Protein AF-A0AAV8X5P8-F1 (afdb_monomer_lite)

Sequence (262 aa):
MLLEEGFEVVSVDASDKMLKYALKSRWNRRKESAFDNWIIEEANWLTLYDDIEDLVGNGFDAVICLGNSFAHLLDNYGDQREQKKALRNFEKCVKPGGLLLIDHRNYDDIIDSGNTASKCIYYNTPLIAFYMHFQSQHTTDIKTSVLFIGREPALVTLDYLIDTSSRDEKTDIINVEDTISEFRLSYYPHRLKIFNRMLRDAFGENSEYKIYVDVQWLSFDPNNDQIWDILWMTYADIHRITLRDIEVLTMTKTGYPMDNPG

InterPro domains:
  IPR014369 Glycine/Sarcosine N-methyltransferase [PIRSF000385] (1-216)
  IPR014369 Glycine/Sarcosine N-methyltransferase [PS51600] (1-236)
  IPR014369 Glycine/Sarcosine N-methyltransferase [PTHR16458] (1-219)
  IPR025714 Methyltransferase domain [PF13847] (6-124)
  IPR029063 S-adenosyl-L-methionine-dependent methyltransferase superfamily [G3DSA:3.40.50.150] (1-149)
  IPR029063 S-adenosyl-L-methionine-dependent methyltransferase superfamily [SSF53335] (2-212)

pLDDT: mean 75.54, std 21.82, range [26.66, 97.69]

Organism: NCBI:txid1586634

Secondary structure (DSSP, 8-state):
-GGGGT-EEEEEES-HHHHHHHHHHHHHHTTSHHHHS-EEEE--TTTHHHHTHHHHTT-EEEEEE-SSGGGGS--SSSS-HHHHHHHHHHHHHEEEEEEEEEEEE-HHHHHHHS---S--GGG-STTHHHHTTTTTTS-EEEEEEEEEETTEEEEEEEEEEEE-GGG-SS-S---GGGGEEEEEEEE----HHHHHHHHHHHH-TTSEEEEEETTB-----TT-TT--EEEEEEESS-----SS--EEEEEE-PPPPPPP--

Foldseek 3Di:
DVLVVPAQEEEEEQDPPVLVVLVVVLVVCCVDVSSVRYHYDYDDLLCRCVRCVVPLVQAFQEEEEDDQQLQLDADPPVPCPSSLSSLLSSLSRAHAQHKYKHKHWQLVLCVVVVDADPDDLVCPDVVSCVVCVLQVVWDWDWHWDFDDDPNHTRKIKIKTWTFQVSPPPDDDDDDNVVRIDIFMFMGGRDHPVNVVVSNCVNQHPQKDKDKDFSPDDDDDDVPDSPGTMIMIMITRHDDDDDPDRGYYYYYGYDGGGDPDDD

Structure (mmCIF, N/CA/C/O backbone):
data_AF-A0AAV8X5P8-F1
#
_entry.id   AF-A0AAV8X5P8-F1
#
loop_
_atom_site.group_PDB
_atom_site.id
_atom_site.type_symbol
_atom_site.label_atom_id
_atom_site.label_alt_id
_atom_site.label_comp_id
_atom_site.label_asym_id
_atom_site.label_entity_id
_atom_site.label_seq_id
_atom_site.pdbx_PDB_ins_code
_atom_site.Cartn_x
_atom_site.Cartn_y
_atom_site.Cartn_z
_atom_site.occupancy
_atom_site.B_iso_or_equiv
_atom_site.auth_seq_id
_atom_site.auth_comp_id
_atom_site.auth_asym_id
_atom_site.auth_atom_id
_atom_site.pdbx_PDB_model_num
ATOM 1 N N . MET A 1 1 ? -1.572 14.680 10.320 1.00 70.44 1 MET A N 1
ATOM 2 C CA . MET A 1 1 ? -1.441 13.201 10.418 1.00 70.44 1 MET A CA 1
ATOM 3 C C . MET A 1 1 ? -2.788 12.645 10.879 1.00 70.44 1 MET A C 1
ATOM 5 O O . MET A 1 1 ? -3.424 13.351 11.638 1.00 70.44 1 MET A O 1
ATOM 9 N N . LEU A 1 2 ? -3.262 11.464 10.444 1.00 84.44 2 LEU A N 1
ATOM 10 C CA . LEU A 1 2 ? -4.645 10.993 10.727 1.00 84.44 2 LEU A CA 1
ATOM 11 C C . LEU A 1 2 ? -5.050 11.087 12.212 1.00 84.44 2 LEU A C 1
ATOM 13 O O . LEU A 1 2 ? -6.128 11.570 12.530 1.00 84.44 2 LEU A O 1
ATOM 17 N N . LEU A 1 3 ? -4.139 10.738 13.121 1.00 88.19 3 LEU A N 1
ATOM 18 C CA . LEU A 1 3 ? -4.333 10.875 14.570 1.00 88.19 3 LEU A CA 1
ATOM 19 C C . LEU A 1 3 ? -4.669 12.309 15.016 1.00 88.19 3 LEU A C 1
ATOM 21 O O . LEU A 1 3 ? -5.457 12.516 15.929 1.00 88.19 3 LEU A O 1
ATOM 25 N N . GLU A 1 4 ? -4.067 13.312 14.378 1.00 86.50 4 GLU A N 1
ATOM 26 C CA . GLU A 1 4 ? -4.279 14.731 14.696 1.00 86.50 4 GLU A CA 1
ATOM 27 C C . GLU A 1 4 ? -5.630 15.240 14.188 1.00 86.50 4 GLU A C 1
ATOM 29 O O . GLU A 1 4 ? -6.170 16.192 14.743 1.00 86.50 4 GLU A O 1
ATOM 34 N N . GLU A 1 5 ? -6.186 14.580 13.172 1.00 88.19 5 GLU A N 1
ATOM 35 C CA . GLU A 1 5 ? -7.526 14.850 12.642 1.00 88.19 5 GLU A CA 1
ATOM 36 C C . GLU A 1 5 ? -8.620 14.092 13.419 1.00 88.19 5 GLU A C 1
ATOM 38 O O . GLU A 1 5 ? -9.797 14.177 13.076 1.00 88.19 5 GLU A O 1
ATOM 43 N N . GLY A 1 6 ? -8.248 13.364 14.480 1.00 88.44 6 GLY A N 1
ATOM 44 C CA . GLY A 1 6 ? -9.181 12.694 15.387 1.00 88.44 6 GLY A CA 1
ATOM 45 C C . GLY A 1 6 ? -9.615 11.291 14.963 1.00 88.44 6 GLY A C 1
ATOM 46 O O . GLY A 1 6 ? -10.575 10.779 15.529 1.00 88.44 6 GLY A O 1
ATOM 47 N N . PHE A 1 7 ? -8.936 10.667 13.996 1.00 89.62 7 PHE A N 1
ATOM 48 C CA . PHE A 1 7 ? -9.189 9.268 13.639 1.00 89.62 7 PHE A CA 1
ATOM 49 C C . PHE A 1 7 ? -8.594 8.309 14.674 1.00 89.62 7 PHE A C 1
ATOM 51 O O . PHE A 1 7 ? -7.497 8.544 15.192 1.00 89.62 7 PHE A O 1
ATOM 58 N N . GLU A 1 8 ? -9.282 7.192 14.905 1.00 94.19 8 GLU A N 1
ATOM 59 C CA . GLU A 1 8 ? -8.727 6.048 15.626 1.00 94.19 8 GLU A CA 1
ATOM 60 C C . GLU A 1 8 ? -7.916 5.212 14.639 1.00 94.19 8 GLU A C 1
ATOM 62 O O . GLU A 1 8 ? -8.405 4.845 13.571 1.00 94.19 8 GLU A O 1
ATOM 67 N N . VAL A 1 9 ? -6.638 4.984 14.941 1.00 94.69 9 VAL A N 1
ATOM 68 C CA . VAL A 1 9 ? -5.702 4.415 13.968 1.00 94.69 9 VAL A CA 1
ATOM 69 C C . VAL A 1 9 ? -5.011 3.191 14.542 1.00 94.69 9 VAL A C 1
ATOM 71 O O . VAL A 1 9 ? -4.473 3.229 15.652 1.00 94.69 9 VAL A O 1
ATOM 74 N N . VAL A 1 10 ? -4.961 2.141 13.727 1.00 96.62 10 VAL A N 1
ATOM 75 C CA . VAL A 1 10 ? -4.061 1.000 13.881 1.00 96.62 10 VAL A CA 1
ATOM 76 C C . VAL A 1 10 ? -3.033 1.079 12.756 1.00 96.62 10 VAL A C 1
ATOM 78 O O . VAL A 1 10 ? -3.386 1.190 11.581 1.00 96.62 10 VAL A O 1
ATOM 81 N N . SER A 1 11 ? -1.747 1.057 13.092 1.00 95.06 11 SER A N 1
ATOM 82 C CA . SER A 1 11 ? -0.665 1.075 12.105 1.00 95.06 11 SER A CA 1
ATOM 83 C C . SER A 1 11 ? 0.129 -0.217 12.150 1.00 95.06 11 SER A C 1
ATOM 85 O O . SER A 1 11 ? 0.594 -0.612 13.215 1.00 95.06 11 SER A O 1
ATOM 87 N N . VAL A 1 12 ? 0.329 -0.830 10.985 1.00 95.06 12 VAL A N 1
ATOM 88 C CA . VAL A 1 12 ? 1.119 -2.056 10.858 1.00 95.06 12 VAL A CA 1
ATOM 89 C C . VAL A 1 12 ? 2.178 -1.953 9.771 1.00 95.06 12 VAL A C 1
ATOM 91 O O . VAL A 1 12 ? 1.982 -1.306 8.738 1.00 95.06 12 VAL A O 1
ATOM 94 N N . ASP A 1 13 ? 3.303 -2.616 10.004 1.00 91.44 13 ASP A N 1
ATOM 95 C CA . ASP A 1 13 ? 4.383 -2.802 9.036 1.00 91.44 13 ASP A CA 1
ATOM 96 C C . ASP A 1 13 ? 5.087 -4.132 9.351 1.00 91.44 13 ASP A C 1
ATOM 98 O O . ASP A 1 13 ? 5.094 -4.574 10.497 1.00 91.44 13 ASP A O 1
ATOM 102 N N . ALA A 1 14 ? 5.699 -4.764 8.353 1.00 89.38 14 ALA A N 1
ATOM 103 C CA . ALA A 1 14 ? 6.549 -5.943 8.564 1.00 89.38 14 ALA A CA 1
ATOM 104 C C . ALA A 1 14 ? 7.995 -5.552 8.947 1.00 89.38 14 ALA A C 1
ATOM 106 O O . ALA A 1 14 ? 8.851 -6.405 9.160 1.00 89.38 14 ALA A O 1
ATOM 107 N N . SER A 1 15 ? 8.307 -4.253 8.924 1.00 84.06 15 SER A N 1
ATOM 108 C CA . SER A 1 15 ? 9.629 -3.678 9.148 1.00 84.06 15 SER A CA 1
ATOM 109 C C . SER A 1 15 ? 9.769 -3.144 10.572 1.00 84.06 15 SER A C 1
ATOM 111 O O . SER A 1 15 ? 9.444 -1.982 10.839 1.00 84.06 15 SER A O 1
ATOM 113 N N . ASP A 1 16 ? 10.400 -3.913 11.460 1.00 83.19 16 ASP A N 1
ATOM 114 C CA . ASP A 1 16 ? 10.765 -3.458 12.816 1.00 83.19 16 ASP A CA 1
ATOM 115 C C . ASP A 1 16 ? 11.523 -2.128 12.811 1.00 83.19 16 ASP A C 1
ATOM 117 O O . ASP A 1 16 ? 11.348 -1.259 13.673 1.00 83.19 16 ASP A O 1
ATOM 121 N N . LYS A 1 17 ? 12.377 -1.941 11.797 1.00 77.94 17 LYS A N 1
ATOM 122 C CA . LYS A 1 17 ? 13.158 -0.715 11.624 1.00 77.94 17 LYS A CA 1
ATOM 123 C C . LYS A 1 17 ? 12.257 0.502 11.415 1.00 77.94 17 LYS A C 1
ATOM 125 O O . LYS A 1 17 ? 12.578 1.563 11.949 1.00 77.94 17 LYS A O 1
ATOM 130 N N . MET A 1 18 ? 11.160 0.364 10.669 1.00 78.69 18 MET A N 1
ATOM 131 C CA . MET A 1 18 ? 10.190 1.444 10.457 1.00 78.69 18 MET A CA 1
ATOM 132 C C . MET A 1 18 ? 9.275 1.622 11.664 1.00 78.69 18 MET A C 1
ATOM 134 O O . MET A 1 18 ? 9.103 2.755 12.130 1.00 78.69 18 MET A O 1
ATOM 138 N N . LEU A 1 19 ? 8.782 0.520 12.237 1.00 85.50 19 LEU A N 1
ATOM 139 C CA . LEU A 1 19 ? 7.955 0.543 13.446 1.00 85.50 19 LEU A CA 1
ATOM 140 C C . LEU A 1 19 ? 8.659 1.264 14.596 1.00 85.50 19 LEU A C 1
ATOM 142 O O . LEU A 1 19 ? 8.038 2.055 15.304 1.00 85.50 19 LEU A O 1
ATOM 146 N N . LYS A 1 20 ? 9.982 1.115 14.725 1.00 85.00 20 LYS A N 1
ATOM 147 C CA . LYS A 1 20 ? 10.790 1.858 15.704 1.00 85.00 20 LYS A CA 1
ATOM 148 C C . LYS A 1 20 ? 10.583 3.377 15.637 1.00 85.00 20 LYS A C 1
ATOM 150 O O . LYS A 1 20 ? 10.546 4.031 16.683 1.00 85.00 20 LYS A O 1
ATOM 155 N N . TYR A 1 21 ? 10.469 3.967 14.445 1.00 84.62 21 TYR A N 1
ATOM 156 C CA . TYR A 1 21 ? 10.249 5.413 14.303 1.00 84.62 21 TYR A CA 1
ATOM 157 C C . TYR A 1 21 ? 8.812 5.809 14.660 1.00 84.62 21 TYR A C 1
ATOM 159 O O . TYR A 1 21 ? 8.612 6.835 15.321 1.00 84.62 21 TYR A O 1
ATOM 167 N N . ALA A 1 22 ? 7.829 4.986 14.287 1.00 85.50 22 ALA A N 1
ATOM 168 C CA . ALA A 1 22 ? 6.430 5.177 14.665 1.00 85.50 22 ALA A CA 1
ATOM 169 C C . ALA A 1 22 ? 6.258 5.104 16.194 1.00 85.50 22 ALA A C 1
ATOM 171 O O . ALA A 1 22 ? 5.766 6.052 16.808 1.00 85.50 22 ALA A O 1
ATOM 172 N N . LEU A 1 23 ? 6.803 4.062 16.827 1.00 90.69 23 LEU A N 1
ATOM 173 C CA . LEU A 1 23 ? 6.815 3.870 18.281 1.00 90.69 23 LEU A CA 1
ATOM 174 C C . LEU A 1 23 ? 7.518 5.020 19.012 1.00 90.69 23 LEU A C 1
ATOM 176 O O . LEU A 1 23 ? 7.017 5.515 20.022 1.00 90.69 23 LEU A O 1
ATOM 180 N N . LYS A 1 24 ? 8.650 5.511 18.488 1.00 90.75 24 LYS A N 1
ATOM 181 C CA . LYS A 1 24 ? 9.329 6.695 19.042 1.00 90.75 24 LYS A CA 1
ATOM 182 C C . LYS A 1 24 ? 8.442 7.942 18.966 1.00 90.75 24 LYS A C 1
ATOM 184 O O . LYS A 1 24 ? 8.407 8.726 19.914 1.00 90.75 24 LYS A O 1
ATOM 189 N N . SER A 1 25 ? 7.728 8.125 17.858 1.00 89.62 25 SER A N 1
ATOM 190 C CA . SER A 1 25 ? 6.814 9.257 17.657 1.00 89.62 25 SER A CA 1
ATOM 191 C C . SER A 1 25 ? 5.623 9.185 18.614 1.00 89.62 25 SER A C 1
ATOM 193 O O . SER A 1 25 ? 5.336 10.173 19.295 1.00 89.62 25 SER A O 1
ATOM 195 N N . ARG A 1 26 ? 5.018 7.997 18.753 1.00 93.50 26 ARG A N 1
ATOM 196 C CA . ARG A 1 26 ? 3.981 7.697 19.747 1.00 93.50 26 ARG A CA 1
ATOM 197 C C . ARG A 1 26 ? 4.454 8.030 21.159 1.00 93.50 26 ARG A C 1
ATOM 199 O O . ARG A 1 26 ? 3.820 8.814 21.858 1.00 93.50 26 ARG A O 1
ATOM 206 N N . TRP A 1 27 ? 5.622 7.522 21.554 1.00 95.00 27 TRP A N 1
ATOM 207 C CA . TRP A 1 27 ? 6.183 7.747 22.887 1.00 95.00 27 TRP A CA 1
ATOM 208 C C . TRP A 1 27 ? 6.411 9.229 23.200 1.00 95.00 27 TRP A C 1
ATOM 210 O O . TRP A 1 27 ? 6.104 9.693 24.302 1.00 95.00 27 TRP A O 1
ATOM 220 N N . ASN A 1 28 ? 6.933 9.993 22.241 1.00 95.00 28 ASN A N 1
ATOM 221 C CA . ASN A 1 28 ? 7.192 11.421 22.427 1.00 95.00 28 ASN A CA 1
ATOM 222 C C . ASN A 1 28 ? 5.902 12.221 22.655 1.00 95.00 28 ASN A C 1
ATOM 224 O O . ASN A 1 28 ? 5.917 13.180 23.428 1.00 95.00 28 ASN A O 1
ATOM 228 N N . ARG A 1 29 ? 4.797 11.801 22.030 1.00 96.31 29 ARG A N 1
ATOM 229 C CA . ARG A 1 29 ? 3.496 12.483 22.067 1.00 96.31 29 ARG A CA 1
ATOM 230 C C . ARG A 1 29 ? 2.449 11.791 22.940 1.00 96.31 29 ARG A C 1
ATOM 232 O O . ARG A 1 29 ? 1.316 12.238 22.987 1.00 96.31 29 ARG A O 1
ATOM 239 N N . ARG A 1 30 ? 2.833 10.784 23.731 1.00 95.88 30 ARG A N 1
ATOM 240 C CA . ARG A 1 30 ? 1.949 9.979 24.606 1.00 95.88 30 ARG A CA 1
ATOM 241 C C . ARG A 1 30 ? 1.084 10.751 25.615 1.00 95.88 30 ARG A C 1
ATOM 243 O O . ARG A 1 30 ? 0.233 10.171 26.264 1.00 95.88 30 ARG A O 1
ATOM 250 N N . LYS A 1 31 ? 1.332 12.049 25.823 1.00 96.75 31 LYS A N 1
ATOM 251 C CA . LYS A 1 31 ? 0.464 12.902 26.658 1.00 96.75 31 LYS A CA 1
ATOM 252 C C . LYS A 1 31 ? -0.790 13.373 25.912 1.00 96.75 31 LYS A C 1
ATOM 254 O O . LYS A 1 31 ? -1.703 13.901 26.537 1.00 96.75 31 LYS A O 1
ATOM 259 N N . GLU A 1 32 ? -0.809 13.228 24.593 1.00 96.56 32 GLU A N 1
ATOM 260 C CA . GLU A 1 32 ? -1.949 13.503 23.730 1.00 96.56 32 GLU A CA 1
ATOM 261 C C . GLU A 1 32 ? -2.768 12.216 23.591 1.00 96.56 32 GLU A C 1
ATOM 263 O O . GLU A 1 32 ? -2.237 11.197 23.152 1.00 96.56 32 GLU A O 1
ATOM 268 N N . SER A 1 33 ? -4.058 12.259 23.939 1.00 94.75 33 SER A N 1
ATOM 269 C CA . SER A 1 33 ? -4.916 11.062 23.971 1.00 94.75 33 SER A CA 1
ATOM 270 C C . SER A 1 33 ? -4.935 10.298 22.644 1.00 94.75 33 SER A C 1
ATOM 272 O O . SER A 1 33 ? -4.933 9.074 22.657 1.00 94.75 33 SER A O 1
ATOM 274 N N . ALA A 1 34 ? -4.908 11.002 21.506 1.00 93.81 34 ALA A N 1
ATOM 275 C CA . ALA A 1 34 ? -4.878 10.371 20.187 1.00 93.81 34 ALA A CA 1
ATOM 276 C C . ALA A 1 34 ? -3.628 9.495 19.987 1.00 93.81 34 ALA A C 1
ATOM 278 O O . ALA A 1 34 ? -3.710 8.411 19.426 1.00 93.81 34 ALA A O 1
ATOM 279 N N . PHE A 1 35 ? -2.467 9.930 20.486 1.00 95.19 35 PHE A N 1
ATOM 280 C CA . PHE A 1 35 ? -1.217 9.171 20.385 1.00 95.19 35 PHE A CA 1
ATOM 281 C C . PHE A 1 35 ? -1.114 8.081 21.446 1.00 95.19 35 PHE A C 1
ATOM 283 O O . PHE A 1 35 ? -0.504 7.045 21.198 1.00 95.19 35 PHE A O 1
ATOM 290 N N . ASP A 1 36 ? -1.686 8.295 22.627 1.00 95.50 36 ASP A N 1
ATOM 291 C CA . ASP A 1 36 ? -1.718 7.260 23.661 1.00 95.50 36 ASP A CA 1
ATOM 292 C C . ASP A 1 36 ? -2.546 6.049 23.197 1.00 95.50 36 ASP A C 1
ATOM 294 O O . ASP A 1 36 ? -2.086 4.909 23.301 1.00 95.50 36 ASP A O 1
ATOM 298 N N . ASN A 1 37 ? -3.687 6.319 22.552 1.00 94.94 37 ASN A N 1
ATOM 299 C CA . ASN A 1 37 ? -4.600 5.317 21.994 1.00 94.94 37 ASN A CA 1
ATOM 300 C C . ASN A 1 37 ? -4.151 4.735 20.639 1.00 94.94 37 ASN A C 1
ATOM 302 O O . ASN A 1 37 ? -4.744 3.769 20.173 1.00 94.94 37 ASN A O 1
ATOM 306 N N . TRP A 1 38 ? -3.123 5.296 19.994 1.00 96.62 38 TRP A N 1
ATOM 307 C CA . TRP A 1 38 ? -2.632 4.808 18.702 1.00 96.62 38 TRP A CA 1
ATOM 308 C C . TRP A 1 38 ? -2.028 3.405 18.828 1.00 96.62 38 TRP A C 1
ATOM 310 O O . TRP A 1 38 ? -1.019 3.225 19.510 1.00 96.62 38 TRP A O 1
ATOM 320 N N . ILE A 1 39 ? -2.590 2.415 18.136 1.00 96.31 39 ILE A N 1
ATOM 321 C CA . ILE A 1 39 ? -2.078 1.039 18.142 1.00 96.31 39 ILE A CA 1
ATOM 322 C C . ILE A 1 39 ? -1.041 0.873 17.027 1.00 96.31 39 ILE A C 1
ATOM 324 O O . ILE A 1 39 ? -1.254 1.305 15.894 1.00 96.31 39 ILE A O 1
ATOM 328 N N . ILE A 1 40 ? 0.098 0.263 17.357 1.00 95.44 40 ILE A N 1
ATOM 329 C CA . ILE A 1 40 ? 1.189 -0.010 16.419 1.00 95.44 40 ILE A CA 1
ATOM 330 C C . ILE A 1 40 ? 1.615 -1.458 16.623 1.00 95.44 40 ILE A C 1
ATOM 332 O O . ILE A 1 40 ? 2.099 -1.771 17.708 1.00 95.44 40 ILE A O 1
ATOM 336 N N . GLU A 1 41 ? 1.474 -2.289 15.594 1.00 94.75 41 GLU A N 1
ATOM 337 C CA . GLU A 1 41 ? 1.811 -3.717 15.639 1.00 94.75 41 GLU A CA 1
ATOM 338 C C . GLU A 1 41 ? 2.664 -4.134 14.435 1.00 94.75 41 GLU A C 1
ATOM 340 O O . GLU A 1 41 ? 2.678 -3.473 13.393 1.00 94.75 41 GLU A O 1
ATOM 345 N N . GLU A 1 42 ? 3.390 -5.237 14.582 1.00 94.88 42 GLU A N 1
ATOM 346 C CA . GLU A 1 42 ? 4.067 -5.895 13.466 1.00 94.88 42 GLU A CA 1
ATOM 347 C C . GLU A 1 42 ? 3.078 -6.813 12.741 1.00 94.88 42 GLU A C 1
ATOM 349 O O . GLU A 1 42 ? 2.426 -7.641 13.372 1.00 94.88 42 GLU A O 1
ATOM 354 N N . ALA A 1 43 ? 2.954 -6.676 11.418 1.00 94.94 43 ALA A N 1
ATOM 355 C CA . ALA A 1 43 ? 2.128 -7.579 10.616 1.00 94.94 43 ALA A CA 1
ATOM 356 C C . ALA A 1 43 ? 2.643 -7.698 9.180 1.00 94.94 43 ALA A C 1
ATOM 358 O O . ALA A 1 43 ? 3.162 -6.741 8.593 1.00 94.94 43 ALA A O 1
ATOM 359 N N . ASN A 1 44 ? 2.441 -8.864 8.569 1.00 93.88 44 ASN A N 1
ATOM 360 C CA . ASN A 1 44 ? 2.831 -9.135 7.193 1.00 93.88 44 ASN A CA 1
ATOM 361 C C . ASN A 1 44 ? 1.594 -9.277 6.309 1.00 93.88 44 ASN A C 1
ATOM 363 O O . ASN A 1 44 ? 0.710 -10.072 6.581 1.00 93.88 44 ASN A O 1
ATOM 367 N N . TRP A 1 45 ? 1.541 -8.586 5.171 1.00 96.12 45 TRP A N 1
ATOM 368 C CA . TRP A 1 45 ? 0.380 -8.632 4.272 1.00 96.12 45 TRP A CA 1
ATOM 369 C C . TRP A 1 45 ? -0.041 -10.037 3.823 1.00 96.12 45 TRP A C 1
ATOM 371 O O . TRP A 1 45 ? -1.215 -10.258 3.530 1.00 96.12 45 TRP A O 1
ATOM 381 N N . LEU A 1 46 ? 0.874 -11.011 3.791 1.00 96.19 46 LEU A N 1
ATOM 382 C CA . LEU A 1 46 ? 0.550 -12.401 3.447 1.00 96.19 46 LEU A CA 1
ATOM 383 C C . LEU A 1 46 ? -0.189 -13.162 4.560 1.00 96.19 46 LEU A C 1
ATOM 385 O O . LEU A 1 46 ? -0.817 -14.184 4.257 1.00 96.19 46 LEU A O 1
ATOM 389 N N . THR A 1 47 ? -0.137 -12.670 5.794 1.00 95.94 47 THR A N 1
ATOM 390 C CA . THR A 1 47 ? -0.771 -13.218 7.009 1.00 95.94 47 THR A CA 1
ATOM 391 C C . THR A 1 47 ? -1.589 -12.172 7.772 1.00 95.94 47 THR A C 1
ATOM 393 O O . THR A 1 47 ? -2.130 -12.483 8.817 1.00 95.94 47 THR A O 1
ATOM 396 N N . LEU A 1 48 ? -1.763 -10.968 7.213 1.00 94.94 48 LEU A N 1
ATOM 397 C CA . LEU A 1 48 ? -2.271 -9.780 7.907 1.00 94.94 48 LEU A CA 1
ATOM 398 C C . LEU A 1 48 ? -3.532 -10.033 8.722 1.00 94.94 48 LEU A C 1
ATOM 400 O O . LEU A 1 48 ? -3.583 -9.641 9.875 1.00 94.94 48 LEU A O 1
ATOM 404 N N . TYR A 1 49 ? -4.540 -10.674 8.130 1.00 90.88 49 TYR A N 1
ATOM 405 C CA . TYR A 1 49 ? -5.791 -10.936 8.839 1.00 90.88 49 TYR A CA 1
ATOM 406 C C . TYR A 1 49 ? -5.571 -11.766 10.109 1.00 90.88 49 TYR A C 1
ATOM 408 O O . TYR A 1 49 ? -6.185 -11.473 11.124 1.00 90.88 49 TYR A O 1
ATOM 416 N N . ASP A 1 50 ? -4.681 -12.757 10.047 1.00 93.50 50 ASP A N 1
ATOM 417 C CA . ASP A 1 50 ? -4.349 -13.623 11.177 1.00 93.50 50 ASP A CA 1
ATOM 418 C C . ASP A 1 50 ? -3.449 -12.876 12.185 1.00 93.50 50 ASP A C 1
ATOM 420 O O . ASP A 1 50 ? -3.627 -13.011 13.391 1.00 93.50 50 ASP A O 1
ATOM 424 N N . ASP A 1 51 ? -2.517 -12.045 11.699 1.00 94.06 51 ASP A N 1
ATOM 425 C CA . ASP A 1 51 ? -1.584 -11.272 12.536 1.00 94.06 51 ASP A CA 1
ATOM 426 C C . ASP A 1 51 ? -2.306 -10.237 13.421 1.00 94.06 51 ASP A C 1
ATOM 428 O O . ASP A 1 51 ? -1.849 -9.941 14.524 1.00 94.06 51 ASP A O 1
ATOM 432 N N . ILE A 1 52 ? -3.429 -9.683 12.945 1.00 94.56 52 ILE A N 1
ATOM 433 C CA . ILE A 1 52 ? -4.218 -8.666 13.660 1.00 94.56 52 ILE A CA 1
ATOM 434 C C . ILE A 1 52 ? -5.669 -9.089 13.920 1.00 94.56 52 ILE A C 1
ATOM 436 O O . ILE A 1 52 ? -6.523 -8.223 14.105 1.00 94.56 52 ILE A O 1
ATOM 440 N N . GLU A 1 53 ? -5.971 -10.391 13.944 1.00 93.25 53 GLU A N 1
ATOM 441 C CA . GLU A 1 53 ? -7.344 -10.918 14.069 1.00 93.25 53 GLU A CA 1
ATOM 442 C C . GLU A 1 53 ? -8.105 -10.292 15.252 1.00 93.25 53 GLU A C 1
ATOM 444 O O . GLU A 1 53 ? -9.237 -9.826 15.097 1.00 93.25 53 GLU A O 1
ATOM 449 N N . ASP A 1 54 ? -7.435 -10.176 16.403 1.00 92.94 54 ASP A N 1
ATOM 450 C CA . ASP A 1 54 ? -7.980 -9.588 17.633 1.00 92.94 54 ASP A CA 1
ATOM 451 C C . ASP A 1 54 ? -8.342 -8.094 17.498 1.00 92.94 54 ASP A C 1
ATOM 453 O O . ASP A 1 54 ? -9.159 -7.582 18.266 1.00 92.94 54 ASP A O 1
ATOM 457 N N . LEU A 1 55 ? -7.746 -7.389 16.529 1.00 92.00 55 LEU A N 1
ATOM 458 C CA . LEU A 1 55 ? -7.982 -5.968 16.250 1.00 92.00 55 LEU A CA 1
ATOM 459 C C . LEU A 1 55 ? -8.994 -5.744 15.121 1.00 92.00 55 LEU A C 1
ATOM 461 O O . LEU A 1 55 ? -9.589 -4.674 15.054 1.00 92.00 55 LEU A O 1
ATOM 465 N N . VAL A 1 56 ? -9.180 -6.715 14.219 1.00 87.38 56 VAL A N 1
ATOM 466 C CA . VAL A 1 56 ? -10.032 -6.539 13.030 1.00 87.38 56 VAL A CA 1
ATOM 467 C C . VAL A 1 56 ? -11.508 -6.439 13.410 1.00 87.38 56 VAL A C 1
ATOM 469 O O . VAL A 1 56 ? -12.230 -5.638 12.822 1.00 87.38 56 VAL A O 1
ATOM 472 N N . GLY A 1 57 ? -11.989 -7.241 14.365 1.00 87.75 57 GLY A N 1
ATOM 473 C CA . GLY A 1 57 ? -13.400 -7.235 14.765 1.00 87.75 57 GLY A CA 1
ATOM 474 C C . GLY A 1 57 ? -14.358 -7.433 13.576 1.00 87.75 57 GLY A C 1
ATOM 475 O O . GLY A 1 57 ? -14.368 -8.490 12.950 1.00 87.75 57 GLY A O 1
ATOM 476 N N . ASN A 1 58 ? -15.165 -6.410 13.258 1.00 86.44 58 ASN A N 1
ATOM 477 C CA . ASN A 1 58 ? -16.078 -6.398 12.097 1.00 86.44 58 ASN A CA 1
ATOM 478 C C . ASN A 1 58 ? -15.468 -5.745 10.830 1.00 86.44 58 ASN A C 1
ATOM 480 O O . ASN A 1 58 ? -16.191 -5.500 9.860 1.00 86.44 58 ASN A O 1
ATOM 484 N N . GLY A 1 59 ? -14.169 -5.446 10.845 1.00 91.38 59 GLY A N 1
ATOM 485 C CA . GLY A 1 59 ? -13.438 -4.701 9.822 1.00 91.38 59 GLY A CA 1
ATOM 486 C C . GLY A 1 59 ? -13.295 -3.209 10.146 1.00 91.38 59 GLY A C 1
ATOM 487 O O . GLY A 1 59 ? -14.095 -2.633 10.882 1.00 91.38 59 GLY A O 1
ATOM 488 N N . PHE A 1 60 ? -12.299 -2.577 9.528 1.00 93.81 60 PHE A N 1
ATOM 489 C CA . PHE A 1 60 ? -12.005 -1.146 9.617 1.00 93.81 60 PHE A CA 1
ATOM 490 C C . PHE A 1 60 ? -12.863 -0.329 8.642 1.00 93.81 60 PHE A C 1
ATOM 492 O O . PHE A 1 60 ? -13.201 -0.801 7.550 1.00 93.81 60 PHE A O 1
ATOM 499 N N . ASP A 1 61 ? -13.165 0.926 8.992 1.00 92.38 61 ASP A N 1
ATOM 500 C CA . ASP A 1 61 ? -13.816 1.883 8.086 1.00 92.38 61 ASP A CA 1
ATOM 501 C C . ASP A 1 61 ? -12.980 2.166 6.847 1.00 92.38 61 ASP A C 1
ATOM 503 O O . ASP A 1 61 ? -13.520 2.283 5.743 1.00 92.38 61 ASP A O 1
ATOM 507 N N . ALA A 1 62 ? -11.671 2.301 7.040 1.00 91.94 62 ALA A N 1
ATOM 508 C CA . ALA A 1 62 ? -10.729 2.515 5.963 1.00 91.94 62 ALA A CA 1
ATOM 509 C C . ALA A 1 62 ? -9.445 1.714 6.182 1.00 91.94 62 ALA A C 1
ATOM 511 O O . ALA A 1 62 ? -8.865 1.713 7.263 1.00 91.94 62 ALA A O 1
ATOM 512 N N . VAL A 1 63 ? -8.963 1.085 5.119 1.00 94.25 63 VAL A N 1
ATOM 513 C CA . VAL A 1 63 ? -7.651 0.452 5.027 1.00 94.25 63 VAL A CA 1
ATOM 514 C C . VAL A 1 63 ? -6.825 1.258 4.027 1.00 94.25 63 VAL A C 1
ATOM 516 O O . VAL A 1 63 ? -7.287 1.549 2.925 1.00 94.25 63 VAL A O 1
ATOM 519 N N . ILE A 1 64 ? -5.613 1.662 4.404 1.00 90.75 64 ILE A N 1
ATOM 520 C CA . ILE A 1 64 ? -4.782 2.597 3.638 1.00 90.75 64 ILE A CA 1
ATOM 521 C C . ILE A 1 64 ? -3.403 1.985 3.383 1.00 90.75 64 ILE A C 1
ATOM 523 O O . ILE A 1 64 ? -2.695 1.648 4.328 1.00 90.75 64 ILE A O 1
ATOM 527 N N . CYS A 1 65 ? -2.990 1.894 2.118 1.00 90.31 65 CYS A N 1
ATOM 528 C CA . CYS A 1 65 ? -1.654 1.468 1.697 1.00 90.31 65 CYS A CA 1
ATOM 529 C C . CYS A 1 65 ? -1.102 2.430 0.636 1.00 90.31 65 CYS A C 1
ATOM 531 O O . CYS A 1 65 ? -1.336 2.259 -0.556 1.00 90.31 65 CYS A O 1
ATOM 533 N N . LEU A 1 66 ? -0.407 3.476 1.085 1.00 85.00 66 LEU A N 1
ATOM 534 C CA . LEU A 1 66 ? 0.050 4.581 0.234 1.00 85.00 66 LEU A CA 1
ATOM 535 C C . LEU A 1 66 ? 1.578 4.645 0.117 1.00 85.00 66 LEU A C 1
ATOM 537 O O . LEU A 1 66 ? 2.310 3.966 0.847 1.00 85.00 66 LEU A O 1
ATOM 541 N N . GLY A 1 67 ? 2.063 5.511 -0.774 1.00 79.12 67 GLY A N 1
ATOM 542 C CA . GLY A 1 67 ? 3.484 5.789 -0.955 1.00 79.12 67 GLY A CA 1
ATOM 543 C C . GLY A 1 67 ? 4.193 4.729 -1.788 1.00 79.12 67 GLY A C 1
ATOM 544 O O . GLY A 1 67 ? 5.370 4.462 -1.551 1.00 79.12 67 GLY A O 1
ATOM 545 N N . ASN A 1 68 ? 3.483 4.096 -2.726 1.00 85.88 68 ASN A N 1
ATOM 546 C CA . ASN A 1 68 ? 3.995 3.010 -3.561 1.00 85.88 68 ASN A CA 1
ATOM 547 C C . ASN A 1 68 ? 4.469 1.787 -2.747 1.00 85.88 68 ASN A C 1
ATOM 549 O O . ASN A 1 68 ? 5.266 0.973 -3.218 1.00 85.88 68 ASN A O 1
ATOM 553 N N . SER A 1 69 ? 3.963 1.643 -1.517 1.00 87.56 69 SER A N 1
ATOM 554 C CA . SER A 1 69 ? 4.379 0.594 -0.582 1.00 87.56 69 SER A CA 1
ATOM 555 C C . SER A 1 69 ? 4.105 -0.803 -1.142 1.00 87.56 69 SER A C 1
ATOM 557 O O . SER A 1 69 ? 4.940 -1.702 -1.020 1.00 87.56 69 SER A O 1
ATOM 559 N N . PHE A 1 70 ? 2.945 -1.001 -1.781 1.00 94.75 70 PHE A N 1
ATOM 560 C CA . PHE A 1 70 ? 2.521 -2.320 -2.255 1.00 94.75 70 PHE A CA 1
ATOM 561 C C . PHE A 1 70 ? 3.492 -2.931 -3.275 1.00 94.75 70 PHE A C 1
ATOM 563 O O . PHE A 1 70 ? 3.736 -4.138 -3.261 1.00 94.75 70 PHE A O 1
ATOM 570 N N . ALA A 1 71 ? 4.130 -2.087 -4.091 1.00 93.81 71 ALA A N 1
ATOM 571 C CA . ALA A 1 71 ? 5.086 -2.511 -5.107 1.00 93.81 71 ALA A CA 1
ATOM 572 C C . ALA A 1 71 ? 6.353 -3.168 -4.521 1.00 93.81 71 ALA A C 1
ATOM 574 O O . ALA A 1 71 ? 7.085 -3.841 -5.242 1.00 93.81 71 ALA A O 1
ATOM 575 N N . HIS A 1 72 ? 6.613 -3.056 -3.213 1.00 91.75 72 HIS A N 1
ATOM 576 C CA . HIS A 1 72 ? 7.688 -3.802 -2.546 1.00 91.75 72 HIS A CA 1
ATOM 577 C C . HIS A 1 72 ? 7.382 -5.296 -2.332 1.00 91.75 72 HIS A C 1
ATOM 579 O O . HIS A 1 72 ? 8.218 -6.038 -1.798 1.00 91.75 72 HIS A O 1
ATOM 585 N N . LEU A 1 73 ? 6.187 -5.770 -2.686 1.00 94.50 73 LEU A N 1
ATOM 586 C CA . LEU A 1 73 ? 5.883 -7.196 -2.733 1.00 94.50 73 LEU A CA 1
ATOM 587 C C . LEU A 1 73 ? 6.237 -7.748 -4.122 1.00 94.50 73 LEU A C 1
ATOM 589 O O . LEU A 1 73 ? 5.461 -7.639 -5.068 1.00 94.50 73 LEU A O 1
ATOM 593 N N . LEU A 1 74 ? 7.439 -8.321 -4.235 1.00 95.00 74 LEU A N 1
ATOM 594 C CA . LEU A 1 74 ? 7.952 -8.911 -5.475 1.00 95.00 74 LEU A CA 1
ATOM 595 C C . LEU A 1 74 ? 7.228 -10.212 -5.836 1.00 95.00 74 LEU A C 1
ATOM 597 O O . LEU A 1 74 ? 6.677 -10.890 -4.974 1.00 95.00 74 LEU A O 1
ATOM 601 N N . ASP A 1 75 ? 7.217 -10.562 -7.122 1.00 94.31 75 ASP A N 1
ATOM 602 C CA . ASP A 1 75 ? 6.646 -11.822 -7.603 1.00 94.31 75 ASP A CA 1
ATOM 603 C C . ASP A 1 75 ? 7.719 -12.910 -7.655 1.00 94.31 75 ASP A C 1
ATOM 605 O O . ASP A 1 75 ? 8.449 -13.048 -8.635 1.00 94.31 75 ASP A O 1
ATOM 609 N N . ASN A 1 76 ? 7.812 -13.688 -6.579 1.00 90.56 76 ASN A N 1
ATOM 610 C CA . ASN A 1 76 ? 8.796 -14.764 -6.466 1.00 90.56 76 ASN A CA 1
ATOM 611 C C . ASN A 1 76 ? 8.418 -16.024 -7.269 1.00 90.56 76 ASN A C 1
ATOM 613 O O . ASN A 1 76 ? 9.270 -16.884 -7.491 1.00 90.56 76 ASN A O 1
ATOM 617 N N . TYR A 1 77 ? 7.152 -16.157 -7.684 1.00 92.69 77 TYR A N 1
ATOM 618 C CA . TYR A 1 77 ? 6.612 -17.376 -8.306 1.00 92.69 77 TYR A CA 1
ATOM 619 C C . TYR A 1 77 ? 6.254 -17.196 -9.789 1.00 92.69 77 TYR A C 1
ATOM 621 O O . TYR A 1 77 ? 6.064 -18.190 -10.491 1.00 92.69 77 TYR A O 1
ATOM 629 N N . GLY A 1 78 ? 6.168 -15.954 -10.271 1.00 91.50 78 GLY A N 1
ATOM 630 C CA . GLY A 1 78 ? 5.844 -15.603 -11.657 1.00 91.50 78 GLY A CA 1
ATOM 631 C C . GLY A 1 78 ? 4.345 -15.597 -11.982 1.00 91.50 78 GLY A C 1
ATOM 632 O O . GLY A 1 78 ? 3.974 -15.478 -13.149 1.00 91.50 78 GLY A O 1
ATOM 633 N N . ASP A 1 79 ? 3.471 -15.765 -10.986 1.00 93.88 79 ASP A N 1
ATOM 634 C CA . ASP A 1 79 ? 2.010 -15.806 -11.160 1.00 93.88 79 ASP A CA 1
ATOM 635 C C . ASP A 1 79 ? 1.244 -14.791 -10.293 1.00 93.88 79 ASP A C 1
ATOM 637 O O . ASP A 1 79 ? -0.002 -14.781 -10.263 1.00 93.88 79 ASP A O 1
ATOM 641 N N . GLN A 1 80 ? 1.988 -13.916 -9.613 1.00 95.38 80 GLN A N 1
ATOM 642 C CA . GLN A 1 80 ? 1.496 -12.891 -8.697 1.00 95.38 80 GLN A CA 1
ATOM 643 C C . GLN A 1 80 ? 0.607 -13.430 -7.559 1.00 95.38 80 GLN A C 1
ATOM 645 O O . GLN A 1 80 ? -0.300 -12.738 -7.077 1.00 95.38 80 GLN A O 1
ATOM 650 N N . ARG A 1 81 ? 0.794 -14.691 -7.138 1.00 96.50 81 ARG A N 1
ATOM 651 C CA . ARG A 1 81 ? -0.035 -15.299 -6.078 1.00 96.50 81 ARG A CA 1
ATOM 652 C C . ARG A 1 81 ? 0.076 -14.574 -4.739 1.00 96.50 81 ARG A C 1
ATOM 654 O O . ARG A 1 81 ? -0.915 -14.481 -4.021 1.00 96.50 81 ARG A O 1
ATOM 661 N N . GLU A 1 82 ? 1.255 -14.055 -4.410 1.00 96.75 82 GLU A N 1
ATOM 662 C CA . GLU A 1 82 ? 1.517 -13.378 -3.136 1.00 96.75 82 GLU A CA 1
ATOM 663 C C . GLU A 1 82 ? 0.824 -12.014 -3.095 1.00 96.75 82 GLU A C 1
ATOM 665 O O . GLU A 1 82 ? 0.149 -11.692 -2.121 1.00 96.75 82 GLU A O 1
ATOM 670 N N . GLN A 1 83 ? 0.875 -11.266 -4.195 1.00 97.62 83 GLN A N 1
ATOM 671 C CA . GLN A 1 83 ? 0.183 -9.989 -4.358 1.00 97.62 83 GLN A CA 1
ATOM 672 C C . GLN A 1 83 ? -1.332 -10.173 -4.289 1.00 97.62 83 GLN A C 1
ATOM 674 O O . GLN A 1 83 ? -2.014 -9.462 -3.552 1.00 97.62 83 GLN A O 1
ATOM 679 N N . LYS A 1 84 ? -1.869 -11.178 -4.991 1.00 97.44 84 LYS A N 1
ATOM 680 C CA . LYS A 1 84 ? -3.298 -11.520 -4.911 1.00 97.44 84 LYS A CA 1
ATOM 681 C C . LYS A 1 84 ? -3.706 -11.904 -3.488 1.00 97.44 84 LYS A C 1
ATOM 683 O O . LYS A 1 84 ? -4.762 -11.477 -3.030 1.00 97.44 84 LYS A O 1
ATOM 688 N N . LYS A 1 85 ? -2.879 -12.683 -2.779 1.00 97.62 85 LYS A N 1
ATOM 689 C CA . LYS A 1 85 ? -3.131 -13.060 -1.380 1.00 97.62 85 LYS A CA 1
ATOM 690 C C . LYS A 1 85 ? -3.132 -11.836 -0.460 1.00 97.62 85 LYS A C 1
ATOM 692 O O . LYS A 1 85 ? -4.045 -11.702 0.345 1.00 97.62 85 LYS A O 1
ATOM 697 N N . ALA A 1 86 ? -2.164 -10.934 -0.616 1.00 97.69 86 ALA A N 1
ATOM 698 C CA . ALA A 1 86 ? -2.089 -9.695 0.153 1.00 97.69 86 ALA A CA 1
ATOM 699 C C . ALA A 1 86 ? -3.345 -8.828 -0.035 1.00 97.69 86 ALA A C 1
ATOM 701 O O . ALA A 1 86 ? -3.966 -8.440 0.949 1.00 97.69 86 ALA A O 1
ATOM 702 N N . LEU A 1 87 ? -3.792 -8.613 -1.279 1.00 97.25 87 LEU A N 1
ATOM 703 C CA . LEU A 1 87 ? -5.019 -7.851 -1.552 1.00 97.25 87 LEU A CA 1
ATOM 704 C C . LEU A 1 87 ? -6.276 -8.512 -0.967 1.00 97.25 87 LEU A C 1
ATOM 706 O O . LEU A 1 87 ? -7.170 -7.811 -0.505 1.00 97.25 87 LEU A O 1
ATOM 710 N N . ARG A 1 88 ? -6.344 -9.850 -0.943 1.00 96.75 88 ARG A N 1
ATOM 711 C CA . ARG A 1 88 ? -7.429 -10.576 -0.259 1.00 96.75 88 ARG A CA 1
ATOM 712 C C . ARG A 1 88 ? -7.394 -10.383 1.250 1.00 96.75 88 ARG A C 1
ATOM 714 O O . ARG A 1 88 ? -8.441 -10.262 1.864 1.00 96.75 88 ARG A O 1
ATOM 721 N N . ASN A 1 89 ? -6.212 -10.353 1.854 1.00 97.19 89 ASN A N 1
ATOM 722 C CA . ASN A 1 89 ? -6.110 -10.057 3.278 1.00 97.19 89 ASN A CA 1
ATOM 723 C C . ASN A 1 89 ? -6.485 -8.599 3.578 1.00 97.19 89 ASN A C 1
ATOM 725 O O . ASN A 1 89 ? -7.112 -8.357 4.600 1.00 97.19 89 ASN A O 1
ATOM 729 N N . PHE A 1 90 ? -6.181 -7.651 2.682 1.00 96.31 90 PHE A N 1
ATOM 730 C CA . PHE A 1 90 ? -6.647 -6.266 2.824 1.00 96.31 90 PHE A CA 1
ATOM 731 C C . PHE A 1 90 ? -8.171 -6.196 2.781 1.00 96.31 90 PHE A C 1
ATOM 733 O O . PHE A 1 90 ? -8.766 -5.531 3.619 1.00 96.31 90 PHE A O 1
ATOM 740 N N . GLU A 1 91 ? -8.798 -6.906 1.839 1.00 94.81 91 GLU A N 1
ATOM 741 C CA . GLU A 1 91 ? -10.257 -6.976 1.724 1.00 94.81 91 GLU A CA 1
ATOM 742 C C . GLU A 1 91 ? -10.919 -7.498 3.000 1.00 94.81 91 GLU A C 1
ATOM 744 O O . GLU A 1 91 ? -11.842 -6.859 3.490 1.00 94.81 91 GLU A O 1
ATOM 749 N N . LYS A 1 92 ? -10.385 -8.559 3.616 1.00 94.38 92 LYS A N 1
ATOM 750 C CA . LYS A 1 92 ? -10.891 -9.072 4.902 1.00 94.38 92 LYS A CA 1
ATOM 751 C C . LYS A 1 92 ? -10.811 -8.071 6.057 1.00 94.38 92 LYS A C 1
ATOM 753 O O . LYS A 1 92 ? -11.544 -8.210 7.031 1.00 94.38 92 LYS A O 1
ATOM 758 N N . CYS A 1 93 ? -9.897 -7.105 5.984 1.00 95.25 93 CYS A N 1
ATOM 759 C CA . CYS A 1 93 ? -9.774 -6.044 6.978 1.00 95.25 93 CYS A CA 1
ATOM 760 C C . CYS A 1 93 ? -10.729 -4.872 6.701 1.00 95.25 93 CYS A C 1
ATOM 762 O O . CYS A 1 93 ? -10.924 -4.051 7.590 1.00 95.25 93 CYS A O 1
ATOM 764 N N . VAL A 1 94 ? -11.321 -4.757 5.508 1.00 92.69 94 VAL A N 1
ATOM 765 C CA . VAL A 1 94 ? -12.271 -3.684 5.178 1.00 92.69 94 VAL A CA 1
ATOM 766 C C . VAL A 1 94 ? -13.678 -4.119 5.573 1.00 92.69 94 VAL A C 1
ATOM 768 O O . VAL A 1 94 ? -14.172 -5.152 5.125 1.00 92.69 94 VAL A O 1
ATOM 771 N N . LYS A 1 95 ? -14.366 -3.311 6.383 1.00 92.12 95 LYS A N 1
ATOM 772 C CA . LYS A 1 95 ? -15.769 -3.586 6.714 1.00 92.12 95 LYS A CA 1
ATOM 773 C C . LYS A 1 95 ? -16.677 -3.466 5.479 1.00 92.12 95 LYS A C 1
ATOM 775 O O . LYS A 1 95 ? -16.380 -2.669 4.587 1.00 92.12 95 LYS A O 1
ATOM 780 N N . PRO A 1 96 ? -17.839 -4.140 5.429 1.00 87.56 96 PRO A N 1
ATOM 781 C CA . PRO A 1 96 ? -18.863 -3.836 4.429 1.00 87.56 96 PRO A CA 1
ATOM 782 C C . PRO A 1 96 ? -19.263 -2.350 4.486 1.00 87.56 96 PRO A C 1
ATOM 784 O O . PRO A 1 96 ? -19.546 -1.817 5.559 1.00 87.56 96 PRO A O 1
ATOM 787 N N . GLY A 1 97 ? -19.261 -1.662 3.347 1.00 84.81 97 GLY A N 1
ATOM 788 C CA . GLY A 1 97 ? -19.406 -0.204 3.248 1.00 84.81 97 GLY A CA 1
ATOM 789 C C . GLY A 1 97 ? -18.101 0.582 3.401 1.00 84.81 97 GLY A C 1
ATOM 790 O O . GLY A 1 97 ? -18.103 1.788 3.164 1.00 84.81 97 GLY A O 1
ATOM 791 N N . GLY A 1 98 ? -17.009 -0.064 3.813 1.00 87.50 98 GLY A N 1
ATOM 792 C CA . GLY A 1 98 ? -15.708 0.544 4.080 1.00 87.50 98 GLY A CA 1
ATOM 793 C C . GLY A 1 98 ? -14.874 0.811 2.829 1.00 87.50 98 GLY A C 1
ATOM 794 O O . GLY A 1 98 ? -15.288 0.554 1.695 1.00 87.50 98 GLY A O 1
ATOM 795 N N . LEU A 1 99 ? -13.675 1.349 3.042 1.00 89.06 99 LEU A N 1
ATOM 796 C CA . LEU A 1 99 ? -12.801 1.847 1.985 1.00 89.06 99 LEU A CA 1
ATOM 797 C C . LEU A 1 99 ? -11.422 1.175 1.999 1.00 89.06 99 LEU A C 1
ATOM 799 O O . LEU A 1 99 ? -10.754 1.175 3.022 1.00 89.06 99 LEU A O 1
ATOM 803 N N . LEU A 1 100 ? -10.933 0.716 0.846 1.00 92.81 100 LEU A N 1
ATOM 804 C CA . LEU A 1 100 ? -9.500 0.528 0.601 1.00 92.81 100 LEU A CA 1
ATOM 805 C C . LEU A 1 100 ? -8.968 1.708 -0.217 1.00 92.81 100 LEU A C 1
ATOM 807 O O . LEU A 1 100 ? -9.436 1.966 -1.329 1.00 92.81 100 LEU A O 1
ATOM 811 N N . LEU A 1 101 ? -7.950 2.384 0.308 1.00 87.94 101 LEU A N 1
ATOM 812 C CA . LEU A 1 101 ? -7.185 3.407 -0.394 1.00 87.94 101 LEU A CA 1
ATOM 813 C C . LEU A 1 101 ? -5.758 2.898 -0.616 1.00 87.94 101 LEU A C 1
ATOM 815 O O . LEU A 1 101 ? -4.994 2.754 0.336 1.00 87.94 101 LEU A O 1
ATOM 819 N N . ILE A 1 102 ? -5.397 2.608 -1.862 1.00 89.44 102 ILE A N 1
ATOM 820 C CA . ILE A 1 102 ? -4.105 2.009 -2.214 1.00 89.44 102 ILE A CA 1
ATOM 821 C C . ILE A 1 102 ? -3.500 2.694 -3.429 1.00 89.44 102 ILE A C 1
ATOM 823 O O . ILE A 1 102 ? -4.230 3.084 -4.333 1.00 89.44 102 ILE A O 1
ATOM 827 N N . ASP A 1 103 ? -2.182 2.837 -3.485 1.00 85.94 103 ASP A N 1
ATOM 828 C CA . ASP A 1 103 ? -1.509 3.439 -4.631 1.00 85.94 103 ASP A CA 1
ATOM 829 C C . ASP A 1 103 ? -0.368 2.587 -5.191 1.00 85.94 103 ASP A C 1
ATOM 831 O O . ASP A 1 103 ? 0.091 1.605 -4.601 1.00 85.94 103 ASP A O 1
ATOM 835 N N . HIS A 1 104 ? 0.086 2.989 -6.371 1.00 87.69 104 HIS A N 1
ATOM 836 C CA . HIS A 1 104 ? 1.388 2.621 -6.904 1.00 87.69 104 HIS A CA 1
ATOM 837 C C . HIS A 1 104 ? 1.873 3.715 -7.863 1.00 87.69 104 HIS A C 1
ATOM 839 O O . HIS A 1 104 ? 1.074 4.478 -8.414 1.00 87.69 104 HIS A O 1
ATOM 845 N N . ARG A 1 105 ? 3.186 3.780 -8.101 1.00 85.94 105 ARG A N 1
ATOM 846 C CA . ARG A 1 105 ? 3.765 4.643 -9.141 1.00 85.94 105 ARG A CA 1
ATOM 847 C C . ARG A 1 105 ? 3.215 4.274 -10.513 1.00 85.94 105 ARG A C 1
ATOM 849 O O . ARG A 1 105 ? 2.819 3.127 -10.744 1.00 85.94 105 ARG A O 1
ATOM 856 N N . ASN A 1 106 ? 3.249 5.214 -11.449 1.00 87.12 106 ASN A N 1
ATOM 857 C CA . ASN A 1 106 ? 2.913 4.940 -12.841 1.00 87.12 106 ASN A CA 1
ATOM 858 C C . ASN A 1 106 ? 3.982 4.065 -13.522 1.00 87.12 106 ASN A C 1
ATOM 860 O O . ASN A 1 106 ? 4.844 4.543 -14.257 1.00 87.12 106 ASN A O 1
ATOM 864 N N . TYR A 1 107 ? 3.935 2.758 -13.264 1.00 90.69 107 TYR A N 1
ATOM 865 C CA . TYR A 1 107 ? 4.872 1.812 -13.856 1.00 90.69 107 TYR A CA 1
ATOM 866 C C . TYR A 1 107 ? 4.667 1.627 -15.356 1.00 90.69 107 TYR A C 1
ATOM 868 O O . TYR A 1 107 ? 5.610 1.212 -16.018 1.00 90.69 107 TYR A O 1
ATOM 876 N N . ASP A 1 108 ? 3.487 1.938 -15.900 1.00 89.62 108 ASP A N 1
ATOM 877 C CA . ASP A 1 108 ? 3.292 1.935 -17.349 1.00 89.62 108 ASP A CA 1
ATOM 878 C C . ASP A 1 108 ? 4.245 2.940 -18.016 1.00 89.62 108 ASP A C 1
ATOM 880 O O . ASP A 1 108 ? 5.007 2.539 -18.892 1.00 89.62 108 ASP A O 1
ATOM 884 N N . ASP A 1 109 ? 4.305 4.183 -17.521 1.00 87.25 109 ASP A N 1
ATOM 885 C CA . ASP A 1 109 ? 5.270 5.180 -18.008 1.00 87.25 109 ASP A CA 1
ATOM 886 C C . ASP A 1 109 ? 6.721 4.797 -17.689 1.00 87.25 109 ASP A C 1
ATOM 888 O O . ASP A 1 109 ? 7.570 4.842 -18.572 1.00 87.25 109 ASP A O 1
ATOM 892 N N . ILE A 1 110 ? 7.020 4.348 -16.463 1.00 89.12 110 ILE A N 1
ATOM 893 C CA . ILE A 1 110 ? 8.400 3.991 -16.075 1.00 89.12 110 ILE A CA 1
ATOM 894 C C . ILE A 1 110 ? 8.962 2.867 -16.958 1.00 89.12 110 ILE A C 1
ATOM 896 O O . ILE A 1 110 ? 10.140 2.890 -17.319 1.00 89.12 110 ILE A O 1
ATOM 900 N N . ILE A 1 111 ? 8.143 1.867 -17.298 1.00 92.75 111 ILE A N 1
ATOM 901 C CA . ILE A 1 111 ? 8.564 0.767 -18.174 1.00 92.75 111 ILE A CA 1
ATOM 902 C C . ILE A 1 111 ? 8.836 1.279 -19.593 1.00 92.75 111 ILE A C 1
ATOM 904 O O . ILE A 1 111 ? 9.805 0.839 -20.216 1.00 92.75 111 ILE A O 1
ATOM 908 N N . ASP A 1 112 ? 7.992 2.177 -20.099 1.00 90.12 112 ASP A N 1
ATOM 909 C CA . ASP A 1 112 ? 8.038 2.624 -21.490 1.00 90.12 112 ASP A CA 1
ATOM 910 C C . ASP A 1 112 ? 9.108 3.716 -21.710 1.00 90.12 112 ASP A C 1
ATOM 912 O O . ASP A 1 112 ? 9.814 3.703 -22.722 1.00 90.12 112 ASP A O 1
ATOM 916 N N . SER A 1 113 ? 9.278 4.629 -20.749 1.00 88.56 113 SER A N 1
ATOM 917 C CA . SER A 1 113 ? 10.233 5.743 -20.798 1.00 88.56 113 SER A CA 1
ATOM 918 C C . SER A 1 113 ? 11.611 5.390 -20.228 1.00 88.56 113 SER A C 1
ATOM 920 O O . SER A 1 113 ? 12.608 6.025 -20.583 1.00 88.56 113 SER A O 1
ATOM 922 N N . GLY A 1 114 ? 11.682 4.397 -19.334 1.00 86.56 114 GLY A N 1
ATOM 923 C CA . GLY A 1 114 ? 12.891 4.043 -18.588 1.00 86.56 114 GLY A CA 1
ATOM 924 C C . GLY A 1 114 ? 13.304 5.080 -17.540 1.00 86.56 114 GLY A C 1
ATOM 925 O O . GLY A 1 114 ? 14.405 4.983 -17.000 1.00 86.56 114 GLY A O 1
ATOM 926 N N . ASN A 1 115 ? 12.455 6.069 -17.252 1.00 82.75 115 ASN A N 1
ATOM 927 C CA . ASN A 1 115 ? 12.735 7.154 -16.318 1.00 82.75 115 ASN A CA 1
ATOM 928 C C . ASN A 1 115 ? 11.718 7.164 -15.175 1.00 82.75 115 ASN A C 1
ATOM 930 O O . ASN A 1 115 ? 10.584 6.726 -15.324 1.00 82.75 115 ASN A O 1
ATOM 934 N N . THR A 1 116 ? 12.123 7.705 -14.027 1.00 79.94 116 THR A N 1
ATOM 935 C CA . THR A 1 116 ? 11.241 7.901 -12.872 1.00 79.94 116 THR A CA 1
ATOM 936 C C . THR A 1 116 ? 11.317 9.353 -12.431 1.00 79.94 116 THR A C 1
ATOM 938 O O . THR A 1 116 ? 12.414 9.892 -12.280 1.00 79.94 116 THR A O 1
ATOM 941 N N . ALA A 1 117 ? 10.177 9.995 -12.163 1.00 69.12 117 ALA A N 1
ATOM 942 C CA . ALA A 1 117 ? 10.211 11.307 -11.526 1.00 69.12 117 ALA A CA 1
ATOM 943 C C . ALA A 1 117 ? 10.855 11.252 -10.141 1.00 69.12 117 ALA A C 1
ATOM 945 O O . ALA A 1 117 ? 10.469 10.457 -9.275 1.00 69.12 117 ALA A O 1
ATOM 946 N N . SER A 1 118 ? 11.746 12.215 -9.910 1.00 62.06 118 SER A N 1
ATOM 947 C CA . SER A 1 118 ? 12.297 12.533 -8.592 1.00 62.06 118 SER A CA 1
ATOM 948 C C . SER A 1 118 ? 11.246 13.071 -7.619 1.00 62.06 118 SER A C 1
ATOM 950 O O . SER A 1 118 ? 11.391 12.934 -6.406 1.00 62.06 118 SER A O 1
ATOM 952 N N . LYS A 1 119 ? 10.147 13.640 -8.129 1.00 57.00 119 LYS A N 1
ATOM 953 C CA . LYS A 1 119 ? 9.021 14.117 -7.319 1.00 57.00 119 LYS A CA 1
ATOM 954 C C . LYS A 1 119 ? 7.988 13.009 -7.116 1.00 57.00 119 LYS A C 1
ATOM 956 O O . LYS A 1 119 ? 7.584 12.356 -8.067 1.00 57.00 119 LYS A O 1
ATOM 961 N N . CYS A 1 120 ? 7.536 12.844 -5.878 1.00 55.28 120 CYS A N 1
ATOM 962 C CA . CYS A 1 120 ? 6.394 12.008 -5.517 1.00 55.28 120 CYS A CA 1
ATOM 963 C C . CYS A 1 120 ? 5.452 12.823 -4.620 1.00 55.28 120 CYS A C 1
ATOM 965 O O . CYS A 1 120 ? 5.904 13.592 -3.761 1.00 55.28 120 CYS A O 1
ATOM 967 N N . ILE A 1 121 ? 4.146 12.700 -4.857 1.00 49.72 121 ILE A N 1
ATOM 968 C CA . ILE A 1 121 ? 3.115 13.580 -4.281 1.00 49.72 121 ILE A CA 1
ATOM 969 C C . ILE A 1 121 ? 3.026 13.487 -2.750 1.00 49.72 121 ILE A C 1
ATOM 971 O O . ILE A 1 121 ? 2.746 14.487 -2.086 1.00 49.72 121 ILE A O 1
ATOM 975 N N . TYR A 1 122 ? 3.332 12.323 -2.170 1.00 50.31 122 TYR A N 1
ATOM 976 C CA . TYR A 1 122 ? 3.210 12.080 -0.725 1.00 50.31 122 TYR A CA 1
ATOM 977 C C . TYR A 1 122 ? 4.272 12.792 0.108 1.00 50.31 122 TYR A C 1
ATOM 979 O O . TYR A 1 122 ? 4.069 13.027 1.298 1.00 50.31 122 TYR A O 1
ATOM 987 N N . TYR A 1 123 ? 5.378 13.196 -0.516 1.00 48.44 123 TYR A N 1
ATOM 988 C CA . TYR A 1 123 ? 6.475 13.883 0.162 1.00 48.44 123 TYR A CA 1
ATOM 989 C C . TYR A 1 123 ? 6.371 15.416 0.067 1.00 48.44 123 TYR A C 1
ATOM 991 O O . TYR A 1 123 ? 7.237 16.119 0.570 1.00 48.44 123 TYR A O 1
ATOM 999 N N . ASN A 1 124 ? 5.291 15.958 -0.514 1.00 37.03 124 ASN A N 1
ATOM 1000 C CA . ASN A 1 124 ? 5.079 17.405 -0.684 1.00 37.03 124 ASN A CA 1
ATOM 1001 C C . ASN A 1 124 ? 3.993 18.010 0.236 1.00 37.03 124 ASN A C 1
ATOM 1003 O O . ASN A 1 124 ? 3.447 19.073 -0.056 1.00 37.03 124 ASN A O 1
ATOM 1007 N N . THR A 1 125 ? 3.669 17.383 1.372 1.00 35.72 125 THR A N 1
ATOM 1008 C CA . THR A 1 125 ? 2.767 17.991 2.376 1.00 35.72 125 THR A CA 1
ATOM 1009 C C . THR A 1 125 ? 3.506 19.031 3.225 1.00 35.72 125 THR A C 1
ATOM 1011 O O . THR A 1 125 ? 4.675 18.817 3.508 1.00 35.72 125 THR A O 1
ATOM 1014 N N . PRO A 1 126 ? 2.885 20.131 3.700 1.00 36.25 126 PRO A N 1
ATOM 1015 C CA . PRO A 1 126 ? 3.580 21.224 4.401 1.00 36.25 126 PRO A CA 1
ATOM 1016 C C . PRO A 1 126 ? 4.348 20.807 5.670 1.00 36.25 126 PRO A C 1
ATOM 1018 O O . PRO A 1 126 ? 5.317 21.463 6.042 1.00 36.25 126 PRO A O 1
ATOM 1021 N N . LEU A 1 127 ? 3.973 19.692 6.308 1.00 35.91 127 LEU A N 1
ATOM 1022 C CA . LEU A 1 127 ? 4.690 19.135 7.462 1.00 35.91 127 LEU A CA 1
ATOM 1023 C C . LEU A 1 127 ? 5.993 18.433 7.040 1.00 35.91 127 LEU A C 1
ATOM 1025 O O . LEU A 1 127 ? 7.036 18.611 7.670 1.00 35.91 127 LEU A O 1
ATOM 1029 N N . ILE A 1 128 ? 5.949 17.703 5.921 1.00 35.09 128 ILE A N 1
ATOM 1030 C CA . ILE A 1 128 ? 7.144 17.171 5.267 1.00 35.09 128 ILE A CA 1
ATOM 1031 C C . ILE A 1 128 ? 7.901 18.307 4.587 1.00 35.09 128 ILE A C 1
ATOM 1033 O O . ILE A 1 128 ? 9.109 18.292 4.648 1.00 35.09 128 ILE A O 1
ATOM 1037 N N . ALA A 1 129 ? 7.249 19.345 4.064 1.00 33.09 129 ALA A N 1
ATOM 1038 C CA . ALA A 1 129 ? 7.870 20.520 3.469 1.00 33.09 129 ALA A CA 1
ATOM 1039 C C . ALA A 1 129 ? 8.507 21.455 4.498 1.00 33.09 129 ALA A C 1
ATOM 1041 O O . ALA A 1 129 ? 9.244 22.329 4.082 1.00 33.09 129 ALA A O 1
ATOM 1042 N N . PHE A 1 130 ? 8.284 21.290 5.806 1.00 32.94 130 PHE A N 1
ATOM 1043 C CA . PHE A 1 130 ? 9.093 21.936 6.847 1.00 32.94 130 PHE A CA 1
ATOM 1044 C C . PHE A 1 130 ? 10.373 21.127 7.118 1.00 32.94 130 PHE A C 1
ATOM 1046 O O . PHE A 1 130 ? 11.457 21.696 7.213 1.00 32.94 130 PHE A O 1
ATOM 1053 N N . TYR A 1 131 ? 10.276 19.792 7.113 1.00 33.44 131 TYR A N 1
ATOM 1054 C CA . TYR A 1 131 ? 11.442 18.893 7.125 1.00 33.44 131 TYR A CA 1
ATOM 1055 C C . TYR A 1 131 ? 12.236 18.922 5.801 1.00 33.44 131 TYR A C 1
ATOM 1057 O O . TYR A 1 131 ? 13.454 18.795 5.800 1.00 33.44 131 TYR A O 1
ATOM 1065 N N . MET A 1 132 ? 11.556 19.151 4.679 1.00 34.09 132 MET A N 1
ATOM 1066 C CA . MET A 1 132 ? 12.065 19.226 3.315 1.00 34.09 132 MET A CA 1
ATOM 1067 C C . MET A 1 132 ? 12.238 20.666 2.837 1.00 34.09 132 MET A C 1
ATOM 1069 O O . MET A 1 132 ? 12.891 20.857 1.826 1.00 34.09 132 MET A O 1
ATOM 1073 N N . HIS A 1 133 ? 11.807 21.703 3.566 1.00 32.47 133 HIS A N 1
ATOM 1074 C CA . HIS A 1 133 ? 12.352 23.051 3.334 1.00 32.47 133 HIS A CA 1
ATOM 1075 C C . HIS A 1 133 ? 13.862 23.006 3.563 1.00 32.47 133 HIS A C 1
ATOM 1077 O O . HIS A 1 133 ? 14.618 23.632 2.831 1.00 32.47 133 HIS A O 1
ATOM 1083 N N . PHE A 1 134 ? 14.285 22.162 4.510 1.00 32.38 134 PHE A N 1
ATOM 1084 C CA . PHE A 1 134 ? 15.682 21.840 4.761 1.00 32.38 134 PHE A CA 1
ATOM 1085 C C . PHE A 1 134 ? 16.282 20.804 3.786 1.00 32.38 134 PHE A C 1
ATOM 1087 O O . PHE A 1 134 ? 17.488 20.818 3.581 1.00 32.38 134 PHE A O 1
ATOM 1094 N N . GLN A 1 135 ? 15.476 19.944 3.140 1.00 35.88 135 GLN A N 1
ATOM 1095 C CA . GLN A 1 135 ? 15.953 18.943 2.158 1.00 35.88 135 GLN A CA 1
ATOM 1096 C C . GLN A 1 135 ? 15.735 19.310 0.681 1.00 35.88 135 GLN A C 1
ATOM 1098 O O . GLN A 1 135 ? 16.179 18.587 -0.200 1.00 35.88 135 GLN A O 1
ATOM 1103 N N . SER A 1 136 ? 15.108 20.445 0.376 1.00 35.56 136 SER A N 1
ATOM 1104 C CA . SER A 1 136 ? 14.938 20.955 -0.994 1.00 35.56 136 SER A CA 1
ATOM 1105 C C . SER A 1 136 ? 16.243 21.471 -1.611 1.00 35.56 136 SER A C 1
ATOM 1107 O O . SER A 1 136 ? 16.271 21.809 -2.791 1.00 35.56 136 SER A O 1
ATOM 1109 N N . GLN A 1 137 ? 17.328 21.491 -0.830 1.00 40.53 137 GLN A N 1
ATOM 1110 C CA . GLN A 1 137 ? 18.693 21.690 -1.317 1.00 40.53 137 GLN A CA 1
ATOM 1111 C C . GLN A 1 137 ? 19.392 20.376 -1.703 1.00 40.53 137 GLN A C 1
ATOM 1113 O O . GLN A 1 137 ? 20.511 20.413 -2.198 1.00 40.53 137 GLN A O 1
ATOM 1118 N N . HIS A 1 138 ? 18.745 19.223 -1.516 1.00 47.53 138 HIS A N 1
ATOM 1119 C CA . HIS A 1 138 ? 19.290 17.924 -1.887 1.00 47.53 138 HIS A CA 1
ATOM 1120 C C . HIS A 1 138 ? 18.609 17.435 -3.160 1.00 47.53 138 HIS A C 1
ATOM 1122 O O . HIS A 1 138 ? 17.468 16.969 -3.149 1.00 47.53 138 HIS A O 1
ATOM 1128 N N . 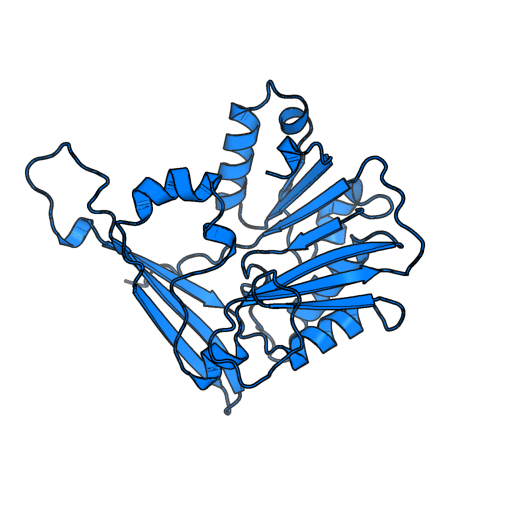THR A 1 139 ? 19.293 17.576 -4.292 1.00 49.62 139 THR A N 1
ATOM 1129 C CA . THR A 1 139 ? 18.848 16.975 -5.547 1.00 49.62 139 THR A CA 1
ATOM 1130 C C . THR A 1 139 ? 18.884 15.459 -5.398 1.00 49.62 139 THR A C 1
ATOM 1132 O O . THR A 1 139 ? 19.959 14.876 -5.298 1.00 49.62 139 THR A O 1
ATOM 1135 N N . THR A 1 140 ? 17.710 14.830 -5.361 1.00 59.66 140 THR A N 1
ATOM 1136 C CA . THR A 1 140 ? 17.571 13.380 -5.500 1.00 59.66 140 THR A CA 1
ATOM 1137 C C . THR A 1 140 ? 17.690 13.042 -6.976 1.00 59.66 140 THR A C 1
ATOM 1139 O O . THR A 1 140 ? 16.726 13.182 -7.732 1.00 59.66 140 THR A O 1
ATOM 1142 N N . ASP A 1 141 ? 18.887 12.649 -7.402 1.00 73.56 141 ASP A N 1
ATOM 1143 C CA . ASP A 1 141 ? 19.033 11.981 -8.693 1.00 73.56 141 ASP A CA 1
ATOM 1144 C C . ASP A 1 141 ? 18.563 10.532 -8.524 1.00 73.56 141 ASP A C 1
ATOM 1146 O O . ASP A 1 141 ? 18.937 9.863 -7.556 1.00 73.56 141 ASP A O 1
ATOM 1150 N N . ILE A 1 142 ? 17.688 10.071 -9.419 1.00 80.88 142 ILE A N 1
ATOM 1151 C CA . ILE A 1 142 ? 17.151 8.708 -9.384 1.00 80.88 142 ILE A CA 1
ATOM 1152 C C . ILE A 1 142 ? 17.549 8.014 -10.674 1.00 80.88 142 ILE A C 1
ATOM 1154 O O . ILE A 1 142 ? 16.993 8.296 -11.739 1.00 80.88 142 ILE A O 1
ATOM 1158 N N . LYS A 1 143 ? 18.457 7.042 -10.578 1.00 88.56 143 LYS A N 1
ATOM 1159 C CA . LYS A 1 143 ? 18.741 6.161 -11.714 1.00 88.56 143 LYS A CA 1
ATOM 1160 C C . LYS A 1 143 ? 17.731 5.025 -11.712 1.00 88.56 143 LYS A C 1
ATOM 1162 O O . LYS A 1 143 ? 17.548 4.335 -10.711 1.00 88.56 143 LYS A O 1
ATOM 1167 N N . THR A 1 144 ? 17.061 4.852 -12.844 1.00 91.19 144 THR A N 1
ATOM 1168 C CA . THR A 1 144 ? 16.011 3.848 -13.022 1.00 91.19 144 THR A CA 1
ATOM 1169 C C . THR A 1 144 ? 16.550 2.695 -13.854 1.00 91.19 144 THR A C 1
ATOM 1171 O O . THR A 1 144 ? 17.096 2.901 -14.935 1.00 91.19 144 THR A O 1
ATOM 1174 N N . SER A 1 145 ? 16.394 1.473 -13.352 1.00 94.69 145 SER A N 1
ATOM 1175 C CA . SER A 1 145 ? 16.717 0.242 -14.073 1.00 94.69 145 SER A CA 1
ATOM 1176 C C . SER A 1 145 ? 15.470 -0.624 -14.194 1.00 94.69 145 SER A C 1
ATOM 1178 O O . SER A 1 145 ? 14.805 -0.887 -13.194 1.00 94.69 145 SER A O 1
ATOM 1180 N N . VAL A 1 146 ? 15.170 -1.100 -15.405 1.00 96.38 146 VAL A N 1
ATOM 1181 C CA . VAL A 1 146 ? 14.038 -2.000 -15.673 1.00 96.38 146 VAL A CA 1
ATOM 1182 C C . VAL A 1 146 ? 14.571 -3.353 -16.139 1.00 96.38 146 VAL A C 1
ATOM 1184 O O . VAL A 1 146 ? 15.238 -3.451 -17.170 1.00 96.38 146 VAL A O 1
ATOM 1187 N N . LEU A 1 147 ? 14.282 -4.407 -15.377 1.00 96.12 147 LEU A N 1
ATOM 1188 C CA . LEU A 1 147 ? 14.637 -5.783 -15.714 1.00 96.12 147 LEU A CA 1
ATOM 1189 C C . LEU A 1 147 ? 13.484 -6.457 -16.456 1.00 96.12 147 LEU A C 1
ATOM 1191 O O . LEU A 1 147 ? 12.365 -6.528 -15.945 1.00 96.12 147 LEU A O 1
ATOM 1195 N N . PHE A 1 148 ? 13.789 -7.040 -17.614 1.00 95.81 148 PHE A N 1
ATOM 1196 C CA . PHE A 1 148 ? 12.854 -7.851 -18.387 1.00 95.81 148 PHE A CA 1
ATOM 1197 C C . PHE A 1 148 ? 13.235 -9.331 -18.332 1.00 95.81 148 PHE A C 1
ATOM 1199 O O . PHE A 1 148 ? 14.385 -9.694 -18.586 1.00 95.81 148 PHE A O 1
ATOM 1206 N N . ILE A 1 149 ? 12.254 -10.196 -18.080 1.00 94.06 149 ILE A N 1
ATOM 1207 C CA . ILE A 1 149 ? 12.391 -11.654 -18.157 1.00 94.06 149 ILE A CA 1
ATOM 1208 C C . ILE A 1 149 ? 11.436 -12.141 -19.243 1.00 94.06 149 ILE A C 1
ATOM 1210 O O . ILE A 1 149 ? 10.228 -11.960 -19.151 1.00 94.06 149 ILE A O 1
ATOM 1214 N N . GLY A 1 150 ? 11.969 -12.725 -20.319 1.00 92.56 150 GLY A N 1
ATOM 1215 C CA . GLY A 1 150 ? 11.127 -13.223 -21.414 1.00 92.56 150 GLY A CA 1
ATOM 1216 C C . GLY A 1 150 ? 10.295 -12.139 -22.116 1.00 92.56 150 GLY A C 1
ATOM 1217 O O . GLY A 1 150 ? 9.246 -12.461 -22.660 1.00 92.56 150 GLY A O 1
ATOM 1218 N N . ARG A 1 151 ? 10.781 -10.886 -22.140 1.00 90.25 151 ARG A N 1
ATOM 1219 C CA . ARG A 1 151 ? 10.092 -9.663 -22.622 1.00 90.25 151 ARG A CA 1
ATOM 1220 C C . ARG A 1 151 ? 9.005 -9.105 -21.702 1.00 90.25 151 ARG A C 1
ATOM 1222 O O . ARG A 1 151 ? 8.437 -8.072 -22.033 1.00 90.25 151 ARG A O 1
ATOM 1229 N N . GLU A 1 152 ? 8.776 -9.714 -20.547 1.00 92.75 152 GLU A N 1
ATOM 1230 C CA . GLU A 1 152 ? 7.876 -9.174 -19.531 1.00 92.75 152 GLU A CA 1
ATOM 1231 C C . GLU A 1 152 ? 8.678 -8.379 -18.487 1.00 92.75 152 GLU A C 1
ATOM 1233 O O . GLU A 1 152 ? 9.734 -8.853 -18.048 1.00 92.75 152 GLU A O 1
ATOM 1238 N N . PRO A 1 153 ? 8.233 -7.171 -18.092 1.00 94.62 153 PRO A N 1
ATOM 1239 C CA . PRO A 1 153 ? 8.891 -6.399 -17.044 1.00 94.62 153 PRO A CA 1
ATOM 1240 C C . PRO A 1 153 ? 8.720 -7.116 -15.700 1.00 94.62 153 PRO A C 1
ATOM 1242 O O . PRO A 1 153 ? 7.602 -7.365 -15.253 1.00 94.62 153 PRO A O 1
ATOM 1245 N N . ALA A 1 154 ? 9.834 -7.461 -15.060 1.00 94.25 154 ALA A N 1
ATOM 1246 C CA . ALA A 1 154 ? 9.853 -8.280 -13.848 1.00 94.25 154 ALA A CA 1
ATOM 1247 C C . ALA A 1 154 ? 10.253 -7.490 -12.596 1.00 94.25 154 ALA A C 1
ATOM 1249 O O . ALA A 1 154 ? 9.808 -7.810 -11.495 1.00 94.25 154 ALA A O 1
ATOM 1250 N N . LEU A 1 155 ? 11.096 -6.466 -12.753 1.00 96.06 155 LEU A N 1
ATOM 1251 C CA . LEU A 1 155 ? 11.606 -5.669 -11.641 1.00 96.06 155 LEU A CA 1
ATOM 1252 C C . LEU A 1 155 ? 11.932 -4.253 -12.108 1.00 96.06 155 LEU A C 1
ATOM 1254 O O . LEU A 1 155 ? 12.545 -4.072 -13.160 1.00 96.06 155 LEU A O 1
ATOM 1258 N N . VAL A 1 156 ? 11.577 -3.266 -11.295 1.00 95.31 156 VAL A N 1
ATOM 1259 C CA . VAL A 1 156 ? 12.097 -1.902 -11.400 1.00 95.31 156 VAL A CA 1
ATOM 1260 C C . VAL A 1 156 ? 12.966 -1.630 -10.186 1.00 95.31 156 VAL A C 1
ATOM 1262 O O . VAL A 1 156 ? 12.540 -1.823 -9.047 1.00 95.31 156 VAL A O 1
ATOM 1265 N N . THR A 1 157 ? 14.181 -1.165 -10.431 1.00 93.75 157 THR A N 1
ATOM 1266 C CA . THR A 1 157 ? 15.146 -0.798 -9.401 1.00 93.75 157 THR A CA 1
ATOM 1267 C C . THR A 1 157 ? 15.434 0.691 -9.505 1.00 93.75 157 THR A C 1
ATOM 1269 O O . THR A 1 157 ? 15.738 1.190 -10.588 1.00 93.75 157 THR A O 1
ATOM 1272 N N . LEU A 1 158 ? 15.321 1.388 -8.376 1.00 89.00 158 LEU A N 1
ATOM 1273 C CA . LEU A 1 158 ? 15.581 2.816 -8.253 1.00 89.00 158 LEU A CA 1
ATOM 1274 C C . LEU A 1 158 ? 16.792 3.019 -7.343 1.00 89.00 158 LEU A C 1
ATOM 1276 O O . LEU A 1 158 ? 16.759 2.637 -6.170 1.00 89.00 158 LEU A O 1
ATOM 1280 N N . ASP A 1 159 ? 17.846 3.601 -7.901 1.00 86.81 159 ASP A N 1
ATOM 1281 C CA . ASP A 1 159 ? 19.035 4.038 -7.176 1.00 86.81 159 ASP A CA 1
ATOM 1282 C C . ASP A 1 159 ? 18.881 5.512 -6.826 1.00 86.81 159 ASP A C 1
ATOM 1284 O O . ASP A 1 159 ? 18.876 6.368 -7.713 1.00 86.81 159 ASP A O 1
ATOM 1288 N N . TYR A 1 160 ? 18.721 5.795 -5.538 1.00 82.12 160 TYR A N 1
ATOM 1289 C CA . TYR A 1 160 ? 18.575 7.143 -5.012 1.00 82.12 160 TYR A CA 1
ATOM 1290 C C . TYR A 1 160 ? 19.943 7.672 -4.618 1.00 82.12 160 TYR A C 1
ATOM 1292 O O . TYR A 1 160 ? 20.599 7.087 -3.756 1.00 82.12 160 TYR A O 1
ATOM 1300 N N . LEU A 1 161 ? 20.338 8.799 -5.204 1.00 78.56 161 LEU A N 1
ATOM 1301 C CA . LEU A 1 161 ? 21.507 9.560 -4.787 1.00 78.56 161 LEU A CA 1
ATOM 1302 C C . LEU A 1 161 ? 21.019 10.792 -4.027 1.00 78.56 161 LEU A C 1
ATOM 1304 O O . LEU A 1 161 ? 20.445 11.706 -4.620 1.00 78.56 161 LEU A O 1
ATOM 1308 N N . ILE A 1 162 ? 21.206 10.791 -2.709 1.00 71.94 162 ILE A N 1
ATOM 1309 C CA . ILE A 1 162 ? 20.827 11.901 -1.833 1.00 71.94 162 ILE A CA 1
ATOM 1310 C C . ILE A 1 162 ? 22.086 12.654 -1.426 1.00 71.94 162 ILE A C 1
ATOM 1312 O O . ILE A 1 162 ? 22.897 12.137 -0.665 1.00 71.94 162 ILE A O 1
ATOM 1316 N N . ASP A 1 163 ? 22.226 13.892 -1.885 1.00 68.69 163 ASP A N 1
ATOM 1317 C CA . ASP A 1 163 ? 23.196 14.822 -1.307 1.00 68.69 163 ASP A CA 1
ATOM 1318 C C . ASP A 1 163 ? 22.796 15.115 0.154 1.00 68.69 163 ASP A C 1
ATOM 1320 O O . ASP A 1 163 ? 21.632 15.364 0.432 1.00 68.69 163 ASP A O 1
ATOM 1324 N N . THR A 1 164 ? 23.712 15.042 1.112 1.00 64.19 164 THR A N 1
ATOM 1325 C CA . THR A 1 164 ? 23.512 15.323 2.543 1.00 64.19 164 THR A CA 1
ATOM 1326 C C . THR A 1 164 ? 24.426 16.441 3.050 1.00 64.19 164 THR A C 1
ATOM 1328 O O . THR A 1 164 ? 24.504 16.663 4.260 1.00 64.19 164 THR A O 1
ATOM 1331 N N . SER A 1 165 ? 25.100 17.163 2.150 1.00 58.31 165 SER A N 1
ATOM 1332 C CA . SER A 1 165 ? 26.118 18.183 2.456 1.00 58.31 165 SER A CA 1
ATOM 1333 C C . SER A 1 165 ? 25.648 19.334 3.360 1.00 58.31 165 SER A C 1
ATOM 1335 O O . SER A 1 165 ? 26.465 19.944 4.040 1.00 58.31 165 SER A O 1
ATOM 1337 N N . SER A 1 166 ? 24.345 19.613 3.449 1.00 53.53 166 SER A N 1
ATOM 1338 C CA . SER A 1 166 ? 23.794 20.685 4.297 1.00 53.53 166 SER A CA 1
ATOM 1339 C C . SER A 1 166 ? 23.607 20.316 5.780 1.00 53.53 166 SER A C 1
ATOM 1341 O O . SER A 1 166 ? 23.105 21.137 6.551 1.00 53.53 166 SER A O 1
ATOM 1343 N N . ARG A 1 167 ? 23.981 19.101 6.218 1.00 50.44 167 ARG A N 1
ATOM 1344 C CA . ARG A 1 167 ? 23.826 18.685 7.629 1.00 50.44 167 ARG A CA 1
ATOM 1345 C C . ARG A 1 167 ? 24.906 19.214 8.576 1.00 50.44 167 ARG A C 1
ATOM 1347 O O . ARG A 1 167 ? 24.624 19.315 9.768 1.00 50.44 167 ARG A O 1
ATOM 1354 N N . ASP A 1 168 ? 26.076 19.599 8.068 1.00 46.00 168 ASP A N 1
ATOM 1355 C CA . ASP A 1 168 ? 27.235 19.956 8.893 1.00 46.00 168 ASP A CA 1
ATOM 1356 C C . ASP A 1 168 ? 27.707 21.400 8.657 1.00 46.00 168 ASP A C 1
ATOM 1358 O O . ASP A 1 168 ? 28.727 21.657 8.028 1.00 46.00 168 ASP A O 1
ATOM 1362 N N . GLU A 1 169 ? 27.027 22.379 9.263 1.00 48.72 169 GLU A N 1
ATOM 1363 C CA . GLU A 1 169 ? 27.582 23.740 9.418 1.00 48.72 169 GLU A CA 1
ATOM 1364 C C . GLU A 1 169 ? 28.700 23.816 10.489 1.00 48.72 169 GLU A C 1
ATOM 1366 O O . GLU A 1 169 ? 29.127 24.904 10.880 1.00 48.72 169 GLU A O 1
ATOM 1371 N N . LYS A 1 170 ? 29.180 22.680 11.022 1.00 50.66 170 LYS A N 1
ATOM 1372 C CA . LYS A 1 170 ? 30.175 22.648 12.108 1.00 50.66 170 LYS A CA 1
ATOM 1373 C C . LYS A 1 170 ? 31.209 21.529 11.982 1.00 50.66 170 LYS A C 1
ATOM 1375 O O . LYS A 1 170 ? 31.366 20.764 12.923 1.00 50.66 170 LYS A O 1
ATOM 1380 N N . THR A 1 171 ? 31.983 21.504 10.903 1.00 47.31 171 THR A N 1
ATOM 1381 C CA . THR A 1 171 ? 33.360 20.973 10.935 1.00 47.31 171 THR A CA 1
ATOM 1382 C C . THR A 1 171 ? 34.125 21.441 9.704 1.00 47.31 171 THR A C 1
ATOM 1384 O O . THR A 1 171 ? 33.760 21.117 8.578 1.00 47.31 171 THR A O 1
ATOM 1387 N N . ASP A 1 172 ? 35.200 22.199 9.919 1.00 49.88 172 ASP A N 1
ATOM 1388 C CA . ASP A 1 172 ? 36.187 22.487 8.883 1.00 49.88 172 ASP A CA 1
ATOM 1389 C C . ASP A 1 172 ? 36.858 21.161 8.475 1.00 49.88 172 ASP A C 1
ATOM 1391 O O . ASP A 1 172 ? 37.389 20.459 9.336 1.00 49.88 172 ASP A O 1
ATOM 1395 N N . ILE A 1 173 ? 36.846 20.861 7.168 1.00 53.31 173 ILE A N 1
ATOM 1396 C CA . ILE A 1 173 ? 37.224 19.605 6.473 1.00 53.31 173 ILE A CA 1
ATOM 1397 C C . ILE A 1 173 ? 36.013 18.679 6.222 1.00 53.31 173 ILE A C 1
ATOM 1399 O O . ILE A 1 173 ? 35.785 17.710 6.937 1.00 53.31 173 ILE A O 1
ATOM 1403 N N . ILE A 1 174 ? 35.259 18.959 5.152 1.00 49.16 174 ILE A N 1
ATOM 1404 C CA . ILE A 1 174 ? 34.233 18.056 4.606 1.00 49.16 174 ILE A CA 1
ATOM 1405 C C . ILE A 1 174 ? 34.881 17.248 3.472 1.00 49.16 174 ILE A C 1
ATOM 1407 O O . ILE A 1 174 ? 35.287 17.822 2.459 1.00 49.16 174 ILE A O 1
ATOM 1411 N N . ASN A 1 175 ? 34.995 15.927 3.629 1.00 48.75 175 ASN A N 1
ATOM 1412 C CA . ASN A 1 175 ? 35.281 15.035 2.505 1.00 48.75 175 ASN A CA 1
ATOM 1413 C C . ASN A 1 175 ? 34.042 14.990 1.600 1.00 48.75 175 ASN A C 1
ATOM 1415 O O . ASN A 1 175 ? 32.962 14.620 2.048 1.00 48.75 175 ASN A O 1
ATOM 1419 N N . VAL A 1 176 ? 34.197 15.346 0.323 1.00 51.22 176 VAL A N 1
ATOM 1420 C CA . VAL A 1 176 ? 33.104 15.367 -0.674 1.00 51.22 176 VAL A CA 1
ATOM 1421 C C . VAL A 1 176 ? 32.484 13.974 -0.889 1.00 51.22 176 VAL A C 1
ATOM 1423 O O . VAL A 1 176 ? 31.337 13.860 -1.301 1.00 51.22 176 VAL A O 1
ATOM 1426 N N . GLU A 1 177 ? 33.221 12.903 -0.587 1.00 51.62 177 GLU A N 1
ATOM 1427 C CA . GLU A 1 177 ? 32.734 11.521 -0.700 1.00 51.62 177 GLU A CA 1
ATOM 1428 C C . GLU A 1 177 ? 31.749 11.130 0.420 1.00 51.62 177 GLU A C 1
ATOM 1430 O O . GLU A 1 177 ? 30.899 10.275 0.194 1.00 51.62 177 GLU A O 1
ATOM 1435 N N . ASP A 1 178 ? 31.781 11.796 1.583 1.00 52.91 178 ASP A N 1
ATOM 1436 C CA . ASP A 1 178 ? 30.901 11.489 2.727 1.00 52.91 178 ASP A CA 1
ATOM 1437 C C . ASP A 1 178 ? 29.553 12.239 2.674 1.00 52.91 178 ASP A C 1
ATOM 1439 O O . ASP A 1 178 ? 28.699 12.073 3.549 1.00 52.91 178 ASP A O 1
ATOM 1443 N N . THR A 1 179 ? 29.333 13.078 1.654 1.00 59.00 179 THR A N 1
ATOM 1444 C CA . THR A 1 179 ? 28.121 13.900 1.524 1.00 59.00 179 THR A CA 1
ATOM 1445 C C . THR A 1 179 ? 27.070 13.312 0.594 1.00 59.00 179 THR A C 1
ATOM 1447 O O . THR A 1 179 ? 26.074 13.978 0.352 1.00 59.00 179 THR A O 1
ATOM 1450 N N . ILE A 1 180 ? 27.255 12.117 0.030 1.00 63.69 180 ILE A N 1
ATOM 1451 C CA . ILE A 1 180 ? 26.258 11.492 -0.850 1.00 63.69 180 ILE A CA 1
ATOM 1452 C C . ILE A 1 180 ? 25.828 10.164 -0.234 1.00 63.69 180 ILE A C 1
ATOM 1454 O O . ILE A 1 180 ? 26.597 9.209 -0.165 1.00 63.69 180 ILE A O 1
ATOM 1458 N N . SER A 1 181 ? 24.575 10.094 0.211 1.00 69.56 181 SER A N 1
ATOM 1459 C CA . SER A 1 181 ? 23.947 8.850 0.639 1.00 69.56 181 SER A CA 1
ATOM 1460 C C . SER A 1 181 ? 23.291 8.183 -0.565 1.00 69.56 181 SER A C 1
ATOM 1462 O O . SER A 1 181 ? 22.305 8.684 -1.104 1.00 69.56 181 SER A O 1
ATOM 1464 N N . GLU A 1 182 ? 23.840 7.042 -0.976 1.00 78.94 182 GLU A N 1
ATOM 1465 C CA . GLU A 1 182 ? 23.260 6.193 -2.014 1.00 78.94 182 GLU A CA 1
ATOM 1466 C C . GLU A 1 182 ? 22.499 5.023 -1.386 1.00 78.94 182 GLU A C 1
ATOM 1468 O O . GLU A 1 182 ? 22.993 4.357 -0.471 1.00 78.94 182 GLU A O 1
ATOM 1473 N N . PHE A 1 183 ? 21.290 4.754 -1.876 1.00 79.94 183 PHE A N 1
ATOM 1474 C CA . PHE A 1 183 ? 20.604 3.503 -1.575 1.00 79.94 183 PHE A CA 1
ATOM 1475 C C . PHE A 1 183 ? 19.715 3.046 -2.726 1.00 79.94 183 PHE A C 1
ATOM 1477 O O . PHE A 1 183 ? 19.193 3.839 -3.508 1.00 79.94 183 PHE A O 1
ATOM 1484 N N . ARG A 1 184 ? 19.505 1.732 -2.789 1.00 85.44 184 ARG A N 1
ATOM 1485 C CA . ARG A 1 184 ? 18.762 1.062 -3.852 1.00 85.44 184 ARG A CA 1
ATOM 1486 C C . ARG A 1 184 ? 17.465 0.476 -3.328 1.00 85.44 184 ARG A C 1
ATOM 1488 O O . ARG A 1 184 ? 17.490 -0.289 -2.371 1.00 85.44 184 ARG A O 1
ATOM 1495 N N . LEU A 1 185 ? 16.352 0.735 -4.003 1.00 86.88 185 LEU A N 1
ATOM 1496 C CA . LEU A 1 185 ? 15.081 0.059 -3.736 1.00 86.88 185 LEU A CA 1
ATOM 1497 C C . LEU A 1 185 ? 14.602 -0.692 -4.972 1.00 86.88 185 LEU A C 1
ATOM 1499 O O . LEU A 1 185 ? 14.824 -0.259 -6.099 1.00 86.88 185 LEU A O 1
ATOM 1503 N N . SER A 1 186 ? 13.941 -1.825 -4.750 1.00 92.62 186 SER A N 1
ATOM 1504 C CA . SER A 1 186 ? 13.384 -2.655 -5.817 1.00 92.62 186 SER A CA 1
ATOM 1505 C C . SER A 1 186 ? 11.881 -2.824 -5.656 1.00 92.62 186 SER A C 1
ATOM 1507 O O . SER A 1 186 ? 11.370 -2.930 -4.534 1.00 92.62 186 SER A O 1
ATOM 1509 N N . TYR A 1 187 ? 11.201 -2.855 -6.796 1.00 94.19 187 TYR A N 1
ATOM 1510 C CA . TYR A 1 187 ? 9.754 -2.826 -6.897 1.00 94.19 187 TYR A CA 1
ATOM 1511 C C . TYR A 1 187 ? 9.255 -3.750 -8.003 1.00 94.19 187 TYR A C 1
ATOM 1513 O O . TYR A 1 187 ? 9.875 -3.869 -9.063 1.00 94.19 187 TYR A O 1
ATOM 1521 N N . TYR A 1 188 ? 8.092 -4.350 -7.783 1.00 96.56 188 TYR A N 1
ATOM 1522 C CA . TYR A 1 188 ? 7.327 -5.005 -8.828 1.00 96.56 188 TYR A CA 1
ATOM 1523 C C . TYR A 1 188 ? 6.584 -3.951 -9.670 1.00 96.56 188 TYR A C 1
ATOM 1525 O O . TYR A 1 188 ? 5.851 -3.131 -9.108 1.00 96.56 188 TYR A O 1
ATOM 1533 N N . PRO A 1 189 ? 6.741 -3.948 -11.006 1.00 95.94 189 PRO A N 1
ATOM 1534 C CA . PRO A 1 189 ? 6.167 -2.913 -11.854 1.00 95.94 189 PRO A CA 1
ATOM 1535 C C . PRO A 1 189 ? 4.690 -3.179 -12.179 1.00 95.94 189 PRO A C 1
ATOM 1537 O O . PRO A 1 189 ? 4.336 -3.698 -13.240 1.00 95.94 189 PRO A O 1
ATOM 1540 N N . HIS A 1 190 ? 3.804 -2.820 -11.251 1.00 94.88 190 HIS A N 1
ATOM 1541 C CA . HIS A 1 190 ? 2.360 -2.984 -11.414 1.00 94.88 190 HIS A CA 1
ATOM 1542 C C . HIS A 1 190 ? 1.799 -2.115 -12.550 1.00 94.88 190 HIS A C 1
ATOM 1544 O O . HIS A 1 190 ? 1.588 -0.916 -12.380 1.00 94.88 190 HIS A O 1
ATOM 1550 N N . ARG A 1 191 ? 1.478 -2.734 -13.693 1.00 92.19 191 ARG A N 1
ATOM 1551 C CA . ARG A 1 191 ? 0.707 -2.072 -14.757 1.00 92.19 191 ARG A CA 1
ATOM 1552 C C . ARG A 1 191 ? -0.734 -1.815 -14.317 1.00 92.19 191 ARG A C 1
ATOM 1554 O O . ARG A 1 191 ? -1.401 -2.730 -13.815 1.00 92.19 191 ARG A O 1
ATOM 1561 N N . LEU A 1 192 ? -1.247 -0.623 -14.619 1.00 89.12 192 LEU A N 1
ATOM 1562 C CA . LEU A 1 192 ? -2.577 -0.120 -14.252 1.00 89.12 192 LEU A CA 1
ATOM 1563 C C . LEU A 1 192 ? -3.683 -1.151 -14.520 1.00 89.12 192 LEU A C 1
ATOM 1565 O O . LEU A 1 192 ? -4.489 -1.484 -13.650 1.00 89.12 192 LEU A O 1
ATOM 1569 N N . LYS A 1 193 ? -3.708 -1.700 -15.740 1.00 91.25 193 LYS A N 1
ATOM 1570 C CA . LYS A 1 193 ? -4.743 -2.649 -16.178 1.00 91.25 193 LYS A CA 1
ATOM 1571 C C . LYS A 1 193 ? -4.728 -3.954 -15.378 1.00 91.25 193 LYS A C 1
ATOM 1573 O O . LYS A 1 193 ? -5.791 -4.519 -15.116 1.00 91.25 193 LYS A O 1
ATOM 1578 N N . ILE A 1 194 ? -3.540 -4.452 -15.039 1.00 93.25 194 ILE A N 1
ATOM 1579 C CA . ILE A 1 194 ? -3.370 -5.712 -14.304 1.00 93.25 194 ILE A CA 1
ATOM 1580 C C . ILE A 1 194 ? -3.736 -5.487 -12.838 1.00 93.25 194 ILE A C 1
ATOM 1582 O O . ILE A 1 194 ? -4.501 -6.271 -12.279 1.00 93.25 194 ILE A O 1
ATOM 1586 N N . PHE A 1 195 ? -3.271 -4.384 -12.250 1.00 94.00 195 PHE A N 1
ATOM 1587 C CA . PHE A 1 195 ? -3.572 -4.022 -10.868 1.00 94.00 195 PHE A CA 1
ATOM 1588 C C . PHE A 1 195 ? -5.074 -3.821 -10.625 1.00 94.00 195 PHE A C 1
ATOM 1590 O O . PHE A 1 195 ? -5.627 -4.426 -9.708 1.00 94.00 195 PHE A O 1
ATOM 1597 N N . ASN A 1 196 ? -5.768 -3.103 -11.521 1.00 89.50 196 ASN A N 1
ATOM 1598 C CA . ASN A 1 196 ? -7.232 -2.961 -11.491 1.00 89.50 196 ASN A CA 1
ATOM 1599 C C . ASN A 1 196 ? -7.945 -4.315 -11.439 1.00 89.50 196 ASN A C 1
ATOM 1601 O O . ASN A 1 196 ? -8.908 -4.501 -10.701 1.00 89.50 196 ASN A O 1
ATOM 1605 N N . ARG A 1 197 ? -7.485 -5.273 -12.255 1.00 93.38 197 ARG A N 1
ATOM 1606 C CA . ARG A 1 197 ? -8.072 -6.613 -12.287 1.00 93.38 197 ARG A CA 1
ATOM 1607 C C . ARG A 1 197 ? -7.842 -7.334 -10.965 1.00 93.38 197 ARG A C 1
ATOM 1609 O O . ARG A 1 197 ? -8.785 -7.913 -10.454 1.00 93.38 197 ARG A O 1
ATOM 1616 N N . MET A 1 198 ? -6.640 -7.255 -10.395 1.00 94.94 198 MET A N 1
ATOM 1617 C CA . MET A 1 198 ? -6.354 -7.876 -9.100 1.00 94.94 198 MET A CA 1
ATOM 1618 C C . MET A 1 198 ? -7.214 -7.295 -7.972 1.00 94.94 198 MET A C 1
ATOM 1620 O O . MET A 1 198 ? -7.721 -8.062 -7.158 1.00 94.94 198 MET A O 1
ATOM 1624 N N . LEU A 1 199 ? -7.432 -5.974 -7.953 1.00 92.56 199 LEU A N 1
ATOM 1625 C CA . LEU A 1 199 ? -8.354 -5.333 -7.008 1.00 92.56 199 LEU A CA 1
ATOM 1626 C C . LEU A 1 199 ? -9.791 -5.827 -7.202 1.00 92.56 199 LEU A C 1
ATOM 1628 O O . LEU A 1 199 ? -10.450 -6.175 -6.228 1.00 92.56 199 LEU A O 1
ATOM 1632 N N . ARG A 1 200 ? -10.259 -5.915 -8.452 1.00 92.25 200 ARG A N 1
ATOM 1633 C CA . ARG A 1 200 ? -11.601 -6.423 -8.781 1.00 92.25 200 ARG A CA 1
ATOM 1634 C C . ARG A 1 200 ? -11.803 -7.874 -8.408 1.00 92.25 200 ARG A C 1
ATOM 1636 O O . ARG A 1 200 ? -12.848 -8.228 -7.872 1.00 92.25 200 ARG A O 1
ATOM 1643 N N . ASP A 1 201 ? -10.795 -8.697 -8.661 1.00 94.25 201 ASP A N 1
ATOM 1644 C CA . ASP A 1 201 ? -10.803 -10.082 -8.233 1.00 94.25 201 ASP A CA 1
ATOM 1645 C C . ASP A 1 201 ? -10.911 -10.116 -6.703 1.00 94.25 201 ASP A C 1
ATOM 1647 O O . ASP A 1 201 ? -11.784 -10.812 -6.189 1.00 94.25 201 ASP A O 1
ATOM 1651 N N . ALA A 1 202 ? -10.093 -9.328 -5.989 1.00 93.94 202 ALA A N 1
ATOM 1652 C CA . ALA A 1 202 ? -10.025 -9.283 -4.527 1.00 93.94 202 ALA A CA 1
ATOM 1653 C C . ALA A 1 202 ? -11.302 -8.779 -3.829 1.00 93.94 202 ALA A C 1
ATOM 1655 O O . ALA A 1 202 ? -11.721 -9.407 -2.862 1.00 93.94 202 ALA A O 1
ATOM 1656 N N . PHE A 1 203 ? -11.931 -7.713 -4.325 1.00 89.81 203 PHE A N 1
ATOM 1657 C CA . PHE A 1 203 ? -13.083 -7.048 -3.688 1.00 89.81 203 PHE A CA 1
ATOM 1658 C C . PHE A 1 203 ? -14.434 -7.366 -4.348 1.00 89.81 203 PHE A C 1
ATOM 1660 O O . PHE A 1 203 ? -15.486 -6.958 -3.856 1.00 89.81 203 PHE A O 1
ATOM 1667 N N . GLY A 1 204 ? -14.434 -8.090 -5.468 1.00 87.81 204 GLY A N 1
ATOM 1668 C CA . GLY A 1 204 ? -15.643 -8.520 -6.167 1.00 87.81 204 GLY A CA 1
ATOM 1669 C C . GLY A 1 204 ? -16.329 -7.428 -6.997 1.00 87.81 204 GLY A C 1
ATOM 1670 O O . GLY A 1 204 ? -16.013 -6.239 -6.936 1.00 87.81 204 GLY A O 1
ATOM 1671 N N . GLU A 1 205 ? -17.300 -7.842 -7.813 1.00 81.50 205 GLU A N 1
ATOM 1672 C CA . GLU A 1 205 ? -17.982 -6.963 -8.778 1.00 81.50 205 GLU A CA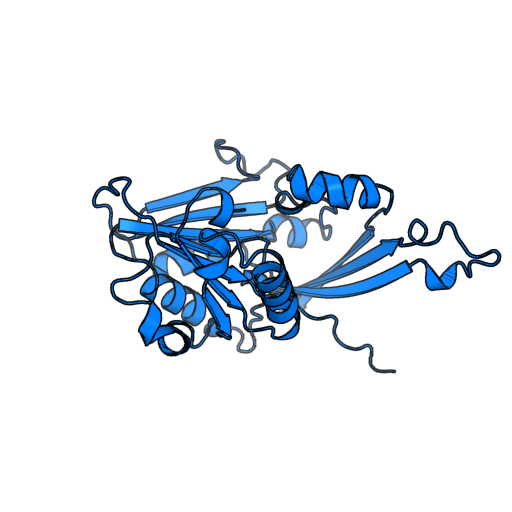 1
ATOM 1673 C C . GLU A 1 205 ? -18.947 -5.952 -8.140 1.00 81.50 205 GLU A C 1
ATOM 1675 O O . GLU A 1 205 ? -19.249 -4.934 -8.758 1.00 81.50 205 GLU A O 1
ATOM 1680 N N . ASN A 1 206 ? -19.393 -6.200 -6.904 1.00 78.44 206 ASN A N 1
ATOM 1681 C CA . ASN A 1 206 ? -20.336 -5.338 -6.178 1.0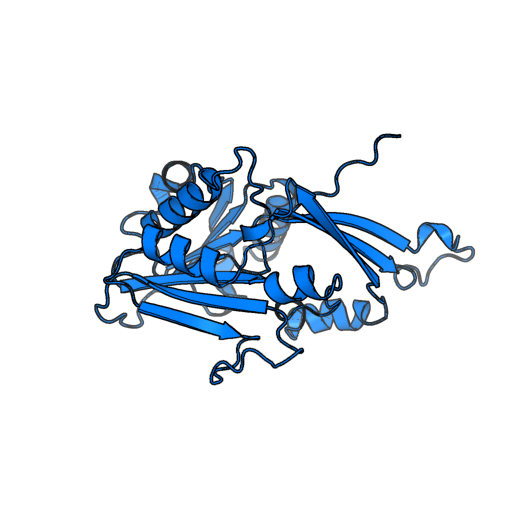0 78.44 206 ASN A CA 1
ATOM 1682 C C . ASN A 1 206 ? -19.677 -4.095 -5.552 1.00 78.44 206 ASN A C 1
ATOM 1684 O O . ASN A 1 206 ? -20.375 -3.215 -5.050 1.00 78.44 206 ASN A O 1
ATOM 1688 N N . SER A 1 207 ? -18.346 -4.021 -5.579 1.00 84.50 207 SER A N 1
ATOM 1689 C CA . SER A 1 207 ? -17.570 -2.900 -5.050 1.00 84.50 207 SER A CA 1
ATOM 1690 C C . SER A 1 207 ? -17.461 -1.749 -6.061 1.00 84.50 207 SER A C 1
ATOM 1692 O O . SER A 1 207 ? -17.468 -1.956 -7.280 1.00 84.50 207 SER A O 1
ATOM 1694 N N . GLU A 1 208 ? -17.334 -0.512 -5.574 1.00 86.12 208 GLU A N 1
ATOM 1695 C CA . GLU A 1 208 ? -17.071 0.655 -6.429 1.00 86.12 208 GLU A CA 1
ATOM 1696 C C . GLU A 1 208 ? -15.562 0.890 -6.544 1.00 86.12 208 GLU A C 1
ATOM 1698 O O . GLU A 1 208 ? -14.862 0.901 -5.537 1.00 86.12 208 GLU A O 1
ATOM 1703 N N . TYR A 1 209 ? -15.062 1.138 -7.758 1.00 83.56 209 TYR A N 1
ATOM 1704 C CA . TYR A 1 209 ? -13.639 1.374 -8.021 1.00 83.56 209 TYR A CA 1
ATOM 1705 C C . TYR A 1 209 ? -13.454 2.737 -8.681 1.00 83.56 209 TYR A C 1
ATOM 1707 O O . TYR A 1 209 ? -13.940 2.960 -9.794 1.00 83.56 209 TYR A O 1
ATOM 1715 N N . LYS A 1 210 ? -12.727 3.633 -8.016 1.00 81.06 210 LYS A N 1
ATOM 1716 C CA . LYS A 1 210 ? -12.350 4.952 -8.532 1.00 81.06 210 LYS A CA 1
ATOM 1717 C C . LYS A 1 210 ? -10.833 5.043 -8.643 1.00 81.06 210 LYS A C 1
ATOM 1719 O O . LYS A 1 210 ? -10.115 4.661 -7.722 1.00 81.06 210 LYS A O 1
ATOM 1724 N N . ILE A 1 211 ? -10.361 5.549 -9.776 1.00 79.31 211 ILE A N 1
ATOM 1725 C CA . ILE A 1 211 ? -8.939 5.727 -10.073 1.00 79.31 211 ILE A CA 1
ATOM 1726 C C . ILE A 1 211 ? -8.673 7.222 -10.149 1.00 79.31 211 ILE A C 1
ATOM 1728 O O . ILE A 1 211 ? -9.400 7.949 -10.826 1.00 79.31 211 ILE A O 1
ATOM 1732 N N . TYR A 1 212 ? -7.630 7.652 -9.464 1.00 72.12 212 TYR A N 1
ATOM 1733 C CA . TYR A 1 212 ? -7.157 9.019 -9.412 1.00 72.12 212 TYR A CA 1
ATOM 1734 C C . TYR A 1 212 ? -5.714 9.052 -9.882 1.00 72.12 212 TYR A C 1
ATOM 1736 O O . TYR A 1 212 ? -4.945 8.120 -9.653 1.00 72.12 212 TYR A O 1
ATOM 1744 N N . VAL A 1 213 ? -5.352 10.160 -10.506 1.00 67.31 213 VAL A N 1
ATOM 1745 C CA . VAL A 1 213 ? -3.985 10.455 -10.912 1.00 67.31 213 VAL A CA 1
ATOM 1746 C C . VAL A 1 213 ? -3.564 11.713 -10.171 1.00 67.31 213 VAL A C 1
ATOM 1748 O O . VAL A 1 213 ? -4.285 12.712 -10.206 1.00 67.31 213 VAL A O 1
ATOM 1751 N N . ASP A 1 214 ? -2.450 11.643 -9.443 1.00 62.97 214 ASP A N 1
ATOM 1752 C CA . ASP A 1 214 ? -1.883 12.772 -8.691 1.00 62.97 214 ASP A CA 1
ATOM 1753 C C . ASP A 1 214 ? -2.901 13.524 -7.801 1.00 62.97 214 ASP A C 1
ATOM 1755 O O . ASP A 1 214 ? -2.877 14.750 -7.673 1.00 62.97 214 ASP A O 1
ATOM 1759 N N . VAL A 1 215 ? -3.823 12.780 -7.171 1.00 56.50 215 VAL A N 1
ATOM 1760 C CA . VAL A 1 215 ? -4.895 13.282 -6.274 1.00 56.50 215 VAL A CA 1
ATOM 1761 C C . VAL A 1 215 ? -5.892 14.246 -6.951 1.00 56.50 215 VAL A C 1
ATOM 1763 O O . VAL A 1 215 ? -6.757 14.817 -6.286 1.00 56.50 215 VAL A O 1
ATOM 1766 N N . GLN A 1 216 ? -5.838 14.412 -8.274 1.00 49.94 216 GLN A N 1
ATOM 1767 C CA . GLN A 1 216 ? -6.784 15.235 -9.029 1.00 49.94 216 GLN A CA 1
ATOM 1768 C C . GLN A 1 216 ? -7.838 14.363 -9.729 1.00 49.94 216 GLN A C 1
ATOM 1770 O O . GLN A 1 216 ? -7.545 13.308 -10.289 1.00 49.94 216 GLN A O 1
ATOM 1775 N N . TRP A 1 217 ? -9.098 14.812 -9.695 1.00 38.88 217 TRP A N 1
ATOM 1776 C CA . TRP A 1 217 ? -10.182 14.253 -10.510 1.00 38.88 217 TRP A CA 1
ATOM 1777 C C . TRP A 1 217 ? -10.019 14.781 -11.933 1.00 38.88 217 TRP A C 1
ATOM 1779 O O . TRP A 1 217 ? -10.297 15.956 -12.159 1.00 38.88 217 TRP A O 1
ATOM 1789 N N . LEU A 1 218 ? -9.609 13.958 -12.897 1.00 40.94 218 LEU A N 1
ATOM 1790 C CA . LEU A 1 218 ? -9.669 14.341 -14.308 1.00 40.94 218 LEU A CA 1
ATOM 1791 C C . LEU A 1 218 ? -9.898 13.121 -15.198 1.00 40.94 218 LEU A C 1
ATOM 1793 O O . LEU A 1 218 ? -9.355 12.042 -14.975 1.00 40.94 218 LEU A O 1
ATOM 1797 N N . SER A 1 219 ? -10.748 13.329 -16.204 1.00 39.03 219 SER A N 1
ATOM 1798 C CA . SER A 1 219 ? -10.973 12.439 -17.337 1.00 39.03 219 SER A CA 1
ATOM 1799 C C . SER A 1 219 ? -9.642 11.896 -17.8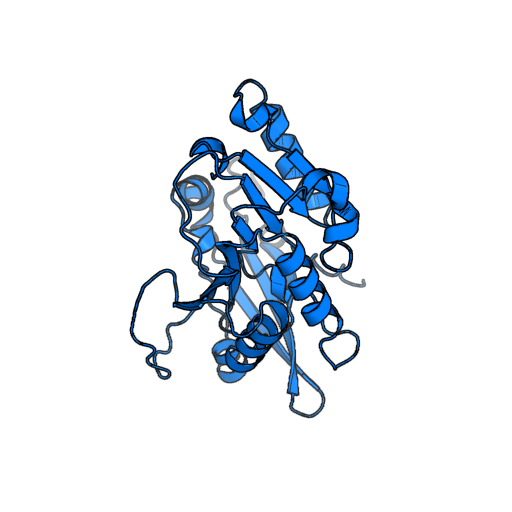50 1.00 39.03 219 SER A C 1
ATOM 1801 O O . SER A 1 219 ? -8.814 12.667 -18.326 1.00 39.03 219 SER A O 1
ATOM 1803 N N . PHE A 1 220 ? -9.461 10.585 -17.724 1.00 43.44 220 PHE A N 1
ATOM 1804 C CA . PHE A 1 220 ? -8.302 9.839 -18.198 1.00 43.44 220 PHE A CA 1
ATOM 1805 C C . PHE A 1 220 ? -7.980 10.206 -19.659 1.00 43.44 220 PHE A C 1
ATOM 1807 O O . PHE A 1 220 ? -8.710 9.804 -20.566 1.00 43.44 220 PHE A O 1
ATOM 1814 N N . ASP A 1 221 ? -6.909 10.976 -19.880 1.00 46.09 221 ASP A N 1
ATOM 1815 C CA . ASP A 1 221 ? -6.231 11.058 -21.175 1.00 46.09 221 ASP A CA 1
ATOM 1816 C C . ASP A 1 221 ? -4.996 10.150 -21.100 1.00 46.09 221 ASP A C 1
ATOM 1818 O O . ASP A 1 221 ? -4.039 10.486 -20.398 1.00 46.09 221 ASP A O 1
ATOM 1822 N N . PRO A 1 222 ? -5.007 8.988 -21.775 1.00 44.97 222 PRO A N 1
ATOM 1823 C CA . PRO A 1 222 ? -3.884 8.057 -21.769 1.00 44.97 222 PRO A CA 1
ATOM 1824 C C . PRO A 1 222 ? -2.598 8.605 -22.415 1.00 44.97 222 PRO A C 1
ATOM 1826 O O . PRO A 1 222 ? -1.600 7.896 -22.387 1.00 44.97 222 PRO A O 1
ATOM 1829 N N . ASN A 1 223 ? -2.604 9.814 -22.996 1.00 40.72 223 ASN A N 1
ATOM 1830 C CA . ASN A 1 223 ? -1.442 10.419 -23.667 1.00 40.72 223 ASN A CA 1
ATOM 1831 C C . ASN A 1 223 ? -0.807 11.591 -22.893 1.00 40.72 223 ASN A C 1
ATOM 1833 O O . ASN A 1 223 ? -0.058 12.372 -23.477 1.00 40.72 223 ASN A O 1
ATOM 1837 N N . ASN A 1 224 ? -1.147 11.788 -21.616 1.00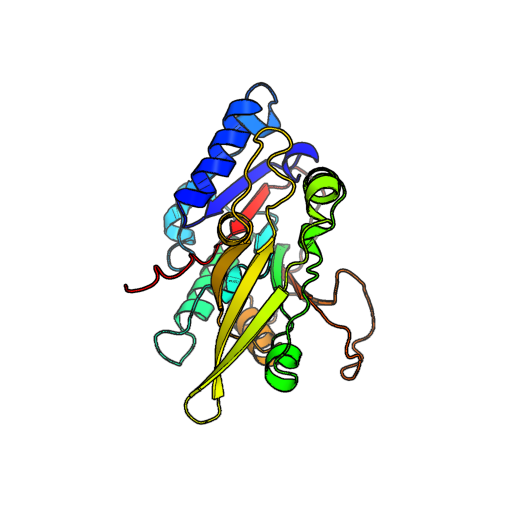 47.25 224 ASN A N 1
ATOM 1838 C CA . ASN A 1 224 ? -0.528 12.837 -20.808 1.00 47.25 224 ASN A CA 1
ATOM 1839 C C . ASN A 1 224 ? 0.755 12.315 -20.133 1.00 47.25 224 ASN A C 1
ATOM 1841 O O . ASN A 1 224 ? 0.681 11.561 -19.168 1.00 47.25 224 ASN A O 1
ATOM 1845 N N . ASP A 1 225 ? 1.918 12.767 -20.606 1.00 44.25 225 ASP A N 1
ATOM 1846 C CA . ASP A 1 225 ? 3.266 12.352 -20.167 1.00 44.25 225 ASP A CA 1
ATOM 1847 C C . ASP A 1 225 ? 3.677 12.872 -18.761 1.00 44.25 225 ASP A C 1
ATOM 1849 O O . ASP A 1 225 ? 4.860 12.986 -18.443 1.00 44.25 225 ASP A O 1
ATOM 1853 N N . GLN A 1 226 ? 2.722 13.263 -17.909 1.00 46.50 226 GLN A N 1
ATOM 1854 C CA . GLN A 1 226 ? 2.974 13.834 -16.572 1.00 46.50 226 GLN A CA 1
ATOM 1855 C C . GLN A 1 226 ? 2.200 13.124 -15.451 1.00 46.50 226 GLN A C 1
ATOM 1857 O O . GLN A 1 226 ? 1.826 13.757 -14.469 1.00 46.50 226 GLN A O 1
ATOM 1862 N N . ILE A 1 227 ? 1.932 11.826 -15.601 1.00 50.56 227 ILE A N 1
ATOM 1863 C CA . ILE A 1 227 ? 1.228 11.009 -14.601 1.00 50.56 227 ILE A CA 1
ATOM 1864 C C . ILE A 1 227 ? 2.261 10.303 -13.723 1.00 50.56 227 ILE A C 1
ATOM 1866 O O . ILE A 1 227 ? 2.949 9.398 -14.202 1.00 50.56 227 ILE A O 1
ATOM 1870 N N . TRP A 1 228 ? 2.358 10.684 -12.448 1.00 53.16 228 TRP A N 1
ATOM 1871 C CA . TRP A 1 228 ? 3.426 10.199 -11.562 1.00 53.16 228 TRP A CA 1
ATOM 1872 C C . TRP A 1 228 ? 2.976 9.067 -10.640 1.00 53.16 228 TRP A C 1
ATOM 1874 O O . TRP A 1 228 ? 3.641 8.028 -10.569 1.00 53.16 228 TRP A O 1
ATOM 1884 N N . ASP A 1 229 ? 1.829 9.243 -9.985 1.00 51.91 229 ASP A N 1
ATOM 1885 C CA . ASP A 1 229 ? 1.270 8.283 -9.036 1.00 51.91 229 ASP A CA 1
ATOM 1886 C C . ASP A 1 229 ? -0.198 7.969 -9.383 1.00 51.91 229 ASP A C 1
ATOM 1888 O O . ASP A 1 229 ? -0.995 8.851 -9.726 1.00 51.91 229 ASP A O 1
ATOM 1892 N N . ILE A 1 230 ? -0.566 6.688 -9.287 1.00 57.38 230 ILE A N 1
ATOM 1893 C CA . ILE A 1 230 ? -1.929 6.202 -9.511 1.00 57.38 230 ILE A CA 1
ATOM 1894 C C . ILE A 1 230 ? -2.510 5.793 -8.163 1.00 57.38 230 ILE A C 1
ATOM 1896 O O . ILE A 1 230 ? -2.045 4.850 -7.520 1.00 57.38 230 ILE A O 1
ATOM 1900 N N . LEU A 1 231 ? -3.562 6.495 -7.762 1.00 54.25 231 LEU A N 1
ATOM 1901 C CA . LEU A 1 231 ? -4.279 6.268 -6.520 1.00 54.25 231 LEU A CA 1
ATOM 1902 C C . LEU A 1 231 ? -5.601 5.552 -6.802 1.00 54.25 231 LEU A C 1
ATOM 1904 O O . LEU A 1 231 ? -6.429 6.002 -7.593 1.00 54.25 231 LEU A O 1
ATOM 1908 N N . TRP A 1 232 ? -5.820 4.449 -6.107 1.00 51.03 232 TRP A N 1
ATOM 1909 C CA . TRP A 1 232 ? -7.016 3.630 -6.192 1.00 51.03 232 TRP A CA 1
ATOM 1910 C C . TRP A 1 232 ? -7.837 3.794 -4.929 1.00 51.03 232 TRP A C 1
ATOM 1912 O O . TRP A 1 232 ? -7.351 3.586 -3.819 1.00 51.03 232 TRP A O 1
ATOM 1922 N N . MET A 1 233 ? -9.110 4.110 -5.111 1.00 53.81 233 MET A N 1
ATOM 1923 C CA . MET A 1 233 ? -10.086 4.169 -4.039 1.00 53.81 233 MET A CA 1
ATOM 1924 C C . MET A 1 233 ? -11.175 3.137 -4.328 1.00 53.81 233 MET A C 1
ATOM 1926 O O . MET A 1 233 ? -11.895 3.249 -5.323 1.00 53.81 233 MET A O 1
ATOM 1930 N N . THR A 1 234 ? -11.262 2.117 -3.479 1.00 54.88 234 THR A N 1
ATOM 1931 C CA . THR A 1 234 ? -12.200 0.997 -3.617 1.00 54.88 234 THR A CA 1
ATOM 1932 C C . THR A 1 234 ? -13.166 0.992 -2.440 1.00 54.88 234 THR A C 1
ATOM 1934 O O . THR A 1 234 ? -12.719 0.907 -1.301 1.00 54.88 234 THR A O 1
ATOM 1937 N N . TYR A 1 235 ? -14.471 1.068 -2.695 1.00 49.66 235 TYR A N 1
ATOM 1938 C CA . TYR A 1 235 ? -15.500 0.932 -1.658 1.00 49.66 235 TYR A CA 1
ATOM 1939 C C . TYR A 1 235 ? -16.053 -0.489 -1.661 1.00 49.66 235 TYR A C 1
ATOM 1941 O O . TYR A 1 235 ? -16.595 -0.924 -2.680 1.00 49.66 235 TYR A O 1
ATOM 1949 N N . ALA A 1 236 ? -15.941 -1.183 -0.531 1.00 46.56 236 ALA A N 1
ATOM 1950 C CA . ALA A 1 236 ? -16.582 -2.475 -0.326 1.00 46.56 236 ALA A CA 1
ATOM 1951 C C . ALA A 1 236 ? -18.086 -2.258 -0.105 1.00 46.56 236 ALA A C 1
ATOM 1953 O O . ALA A 1 236 ? -18.444 -1.446 0.732 1.00 46.56 236 ALA A O 1
ATOM 1954 N N . ASP A 1 237 ? -18.945 -2.962 -0.846 1.00 42.88 237 ASP A N 1
ATOM 1955 C CA . ASP A 1 237 ? -20.406 -3.094 -0.657 1.00 42.88 237 ASP A CA 1
ATOM 1956 C C . ASP A 1 237 ? -21.176 -1.814 -0.231 1.00 42.88 237 ASP A C 1
ATOM 1958 O O . ASP A 1 237 ? -21.224 -1.423 0.935 1.00 42.88 237 ASP A O 1
ATOM 1962 N N . ILE A 1 238 ? -21.797 -1.127 -1.196 1.00 35.12 238 ILE A N 1
ATOM 1963 C CA . ILE A 1 238 ? -22.299 0.250 -1.044 1.00 35.12 238 ILE A CA 1
ATOM 1964 C C . ILE A 1 238 ? -23.568 0.315 -0.174 1.00 35.12 238 ILE A C 1
ATOM 1966 O O . ILE A 1 238 ? -24.695 0.444 -0.667 1.00 35.12 238 ILE A O 1
ATOM 1970 N N . HIS A 1 239 ? -23.395 0.347 1.143 1.00 38.19 239 HIS A N 1
ATOM 1971 C CA . HIS A 1 239 ? -24.378 0.880 2.082 1.00 38.19 239 HIS A CA 1
ATOM 1972 C C . HIS A 1 239 ? -23.750 2.046 2.862 1.00 38.19 239 HIS A C 1
ATOM 1974 O O . HIS A 1 239 ? -22.653 1.943 3.392 1.00 38.19 239 HIS A O 1
ATOM 1980 N N . ARG A 1 240 ? -24.434 3.203 2.836 1.00 39.56 240 ARG A N 1
ATOM 1981 C CA . ARG A 1 240 ? -23.976 4.528 3.312 1.00 39.56 240 ARG A CA 1
ATOM 1982 C C . ARG A 1 240 ? -23.073 4.477 4.557 1.00 39.56 240 ARG A C 1
ATOM 1984 O O . ARG A 1 240 ? -23.550 4.135 5.635 1.00 39.56 240 ARG A O 1
ATOM 1991 N N . ILE A 1 241 ? -21.853 5.004 4.434 1.00 40.31 241 ILE A N 1
ATOM 1992 C CA . ILE A 1 241 ? -21.038 5.427 5.580 1.00 40.31 241 ILE A CA 1
ATOM 1993 C C . ILE A 1 241 ? -21.710 6.656 6.211 1.00 40.31 241 ILE A C 1
ATOM 1995 O O . ILE A 1 241 ? -21.834 7.712 5.584 1.00 40.31 241 ILE A O 1
ATOM 1999 N N . THR A 1 242 ? -22.178 6.529 7.450 1.00 39.00 242 THR A N 1
ATOM 2000 C CA . THR A 1 242 ? -22.528 7.674 8.302 1.00 39.00 242 THR A CA 1
ATOM 2001 C C . THR A 1 242 ? -21.298 8.080 9.102 1.00 39.00 242 THR A C 1
ATOM 2003 O O . THR A 1 242 ? -20.725 7.229 9.767 1.00 39.00 242 THR A O 1
ATOM 2006 N N . LEU A 1 243 ? -20.921 9.363 9.064 1.00 36.88 243 LEU A N 1
ATOM 2007 C CA . LEU A 1 243 ? -19.809 9.940 9.833 1.00 36.88 243 LEU A CA 1
ATOM 2008 C C . LEU A 1 243 ? -20.035 9.767 11.347 1.00 36.88 243 LEU A C 1
ATOM 2010 O O . LEU A 1 243 ? -20.673 10.612 11.980 1.00 36.88 243 LEU A O 1
ATOM 2014 N N . ARG A 1 244 ? -19.547 8.667 11.915 1.00 46.44 244 ARG A N 1
ATOM 2015 C CA . ARG A 1 244 ? -19.308 8.452 13.349 1.00 46.44 244 ARG A CA 1
ATOM 2016 C C . ARG A 1 244 ? -18.043 7.606 13.471 1.00 46.44 244 ARG A C 1
ATOM 2018 O O . ARG A 1 244 ? -17.828 6.788 12.586 1.00 46.44 244 ARG A O 1
ATOM 2025 N N . ASP A 1 245 ? -17.240 7.897 14.492 1.00 51.94 245 ASP A N 1
ATOM 2026 C CA . ASP A 1 245 ? -16.020 7.213 14.955 1.00 51.94 245 ASP A CA 1
ATOM 2027 C C . ASP A 1 245 ? -15.373 6.290 13.899 1.00 51.94 245 ASP A C 1
ATOM 2029 O O . ASP A 1 245 ? -15.706 5.115 13.793 1.00 51.94 245 ASP A O 1
ATOM 2033 N N . ILE A 1 246 ? -14.514 6.872 13.049 1.00 59.44 246 ILE A N 1
ATOM 2034 C CA . ILE A 1 246 ? -13.891 6.191 11.903 1.00 59.44 246 ILE A CA 1
ATOM 2035 C C . ILE A 1 246 ? -12.589 5.526 12.357 1.00 59.44 246 ILE A C 1
ATOM 2037 O O . ILE A 1 246 ? -11.632 6.226 12.708 1.00 59.44 246 ILE A O 1
ATOM 2041 N N . GLU A 1 247 ? -12.538 4.197 12.262 1.00 72.69 247 GLU A N 1
ATOM 2042 C CA . GLU A 1 247 ? -11.336 3.398 12.516 1.00 72.69 247 GLU A CA 1
ATOM 2043 C C . GLU A 1 247 ? -10.538 3.156 11.226 1.00 72.69 247 GLU A C 1
ATOM 2045 O O . GLU A 1 247 ? -11.072 2.713 10.204 1.00 72.69 247 GLU A O 1
ATOM 2050 N N . VAL A 1 248 ? -9.235 3.434 11.266 1.00 75.88 248 VAL A N 1
ATOM 2051 C CA . VAL A 1 248 ? -8.360 3.372 10.092 1.00 75.88 248 VAL A CA 1
ATOM 2052 C C . VAL A 1 248 ? -7.187 2.427 10.320 1.00 75.88 248 VAL A C 1
ATOM 2054 O O . VAL A 1 248 ? -6.381 2.631 11.227 1.00 75.88 248 VAL A O 1
ATOM 2057 N N . LEU A 1 249 ? -7.027 1.450 9.430 1.00 74.38 249 LEU A N 1
ATOM 2058 C CA . LEU A 1 249 ? -5.823 0.630 9.337 1.00 74.38 249 LEU A CA 1
ATOM 2059 C C . LEU A 1 249 ? -4.858 1.245 8.320 1.00 74.38 249 LEU A C 1
ATOM 2061 O O . LEU A 1 249 ? -5.176 1.345 7.136 1.00 74.38 249 LEU A O 1
ATOM 2065 N N . THR A 1 250 ? -3.657 1.626 8.749 1.00 72.56 250 THR A N 1
ATOM 2066 C CA . THR A 1 250 ? -2.593 2.086 7.842 1.00 72.56 250 THR A CA 1
ATOM 2067 C C . THR A 1 250 ? -1.520 1.019 7.697 1.00 72.56 250 THR A C 1
ATOM 2069 O O . THR A 1 250 ? -1.002 0.532 8.702 1.00 72.56 250 THR A O 1
ATOM 2072 N N . MET A 1 251 ? -1.140 0.714 6.462 1.00 73.25 251 MET A N 1
ATOM 2073 C CA . MET A 1 251 ? -0.175 -0.325 6.134 1.00 73.25 251 MET A CA 1
ATOM 2074 C C . MET A 1 251 ? 0.929 0.244 5.256 1.00 73.25 251 MET A C 1
ATOM 2076 O O . MET A 1 251 ? 0.667 0.796 4.183 1.00 73.25 251 MET A O 1
ATOM 2080 N N . THR A 1 252 ? 2.171 0.050 5.672 1.00 56.78 252 THR A N 1
ATOM 2081 C CA . THR A 1 252 ? 3.339 0.398 4.865 1.00 56.78 252 THR A CA 1
ATOM 2082 C C . THR A 1 252 ? 4.253 -0.804 4.722 1.00 56.78 252 THR A C 1
ATOM 2084 O O . THR A 1 252 ? 4.209 -1.752 5.502 1.00 56.78 252 THR A O 1
ATOM 2087 N N . LYS A 1 253 ? 5.048 -0.786 3.659 1.00 49.09 253 LYS A N 1
ATOM 2088 C CA . LYS A 1 253 ? 6.225 -1.633 3.527 1.00 49.09 253 LYS A CA 1
ATOM 2089 C C . LYS A 1 253 ? 7.270 -0.760 2.878 1.00 49.09 253 LYS A C 1
ATOM 2091 O O . LYS A 1 253 ? 7.059 -0.284 1.770 1.00 49.09 253 LYS A O 1
ATOM 2096 N N . THR A 1 254 ? 8.382 -0.534 3.553 1.00 49.75 254 THR A N 1
ATOM 2097 C CA . THR A 1 254 ? 9.542 0.102 2.930 1.00 49.75 254 THR A CA 1
ATOM 2098 C C . THR A 1 254 ? 10.478 -0.979 2.427 1.00 49.75 254 THR A C 1
ATOM 2100 O O . THR A 1 254 ? 10.860 -1.865 3.195 1.00 49.75 254 THR A O 1
ATOM 2103 N N . GLY A 1 255 ? 10.884 -0.912 1.164 1.00 40.72 255 GLY A N 1
ATOM 2104 C CA . GLY A 1 255 ? 12.013 -1.708 0.697 1.00 40.72 255 GLY A CA 1
ATOM 2105 C C . GLY A 1 255 ? 13.264 -1.368 1.504 1.00 40.72 255 GLY A C 1
ATOM 2106 O O . GLY A 1 255 ? 13.455 -0.228 1.930 1.00 40.72 255 GLY A O 1
ATOM 2107 N N . TYR A 1 256 ? 14.114 -2.362 1.723 1.00 44.50 256 TYR A N 1
ATOM 2108 C CA . TYR A 1 256 ? 15.432 -2.134 2.294 1.00 44.50 256 TYR A CA 1
ATOM 2109 C C . TYR A 1 256 ? 16.461 -1.989 1.173 1.00 44.50 256 TYR A C 1
ATOM 2111 O O . TYR A 1 256 ? 16.322 -2.660 0.144 1.00 44.50 256 TYR A O 1
ATOM 2119 N N . PRO A 1 257 ? 17.502 -1.160 1.370 1.00 40.34 257 PRO A N 1
ATOM 2120 C CA . PRO A 1 257 ? 18.708 -1.262 0.567 1.00 40.34 257 PRO A CA 1
ATOM 2121 C C . PRO A 1 257 ? 19.203 -2.704 0.645 1.00 40.34 257 PRO A C 1
ATOM 2123 O O . PRO A 1 257 ? 19.386 -3.226 1.743 1.00 40.34 257 PRO A O 1
ATOM 2126 N N . MET A 1 258 ? 19.3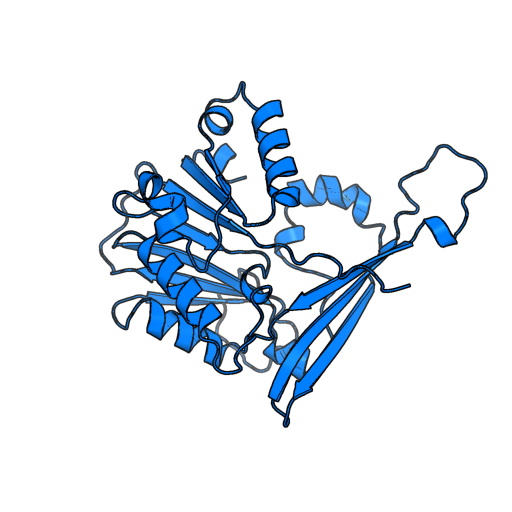69 -3.363 -0.501 1.00 31.97 258 MET A N 1
ATOM 2127 C CA . MET A 1 258 ? 20.133 -4.608 -0.541 1.00 31.97 258 MET A CA 1
ATOM 2128 C C . MET A 1 258 ? 21.550 -4.255 -0.089 1.00 31.97 258 MET A C 1
ATOM 2130 O O . MET A 1 258 ? 22.153 -3.351 -0.671 1.00 31.97 258 MET A O 1
ATOM 2134 N N . ASP A 1 259 ? 22.057 -4.917 0.953 1.00 30.42 259 ASP A N 1
ATOM 2135 C CA . ASP A 1 259 ? 23.446 -4.745 1.372 1.00 30.42 259 ASP A CA 1
ATOM 2136 C C . ASP A 1 259 ? 24.352 -5.016 0.165 1.00 30.42 259 ASP A C 1
ATOM 2138 O O . ASP A 1 259 ? 24.231 -6.046 -0.505 1.00 30.42 259 ASP A O 1
ATOM 2142 N N . ASN A 1 260 ? 25.227 -4.057 -0.139 1.00 26.66 260 ASN A N 1
ATOM 2143 C CA . ASN A 1 260 ? 26.207 -4.182 -1.209 1.00 26.66 260 ASN A CA 1
ATOM 2144 C C . ASN A 1 260 ? 27.091 -5.402 -0.889 1.00 26.66 260 ASN A C 1
ATOM 2146 O O . ASN A 1 260 ? 27.717 -5.420 0.178 1.00 26.66 260 ASN A O 1
ATOM 2150 N N . PRO A 1 261 ? 27.157 -6.439 -1.742 1.00 27.03 261 PRO A N 1
ATOM 2151 C CA . PRO A 1 261 ? 28.057 -7.546 -1.495 1.00 27.03 261 PRO A CA 1
ATOM 2152 C C . PRO A 1 261 ? 29.468 -7.103 -1.890 1.00 27.03 261 PRO A C 1
ATOM 2154 O O . PRO A 1 261 ? 29.844 -7.296 -3.036 1.00 27.03 261 PRO A O 1
ATOM 2157 N N . GLY A 1 262 ? 30.208 -6.535 -0.932 1.00 30.17 262 GLY A N 1
ATOM 2158 C CA . GLY A 1 262 ? 31.679 -6.449 -0.929 1.00 30.17 262 GLY A CA 1
ATOM 2159 C C . GLY A 1 262 ? 32.334 -5.609 -2.018 1.00 30.17 262 GLY A C 1
ATOM 2160 O O . GLY A 1 262 ? 32.410 -6.082 -3.170 1.00 30.17 262 GLY A O 1
#

Radius of gyration: 19.67 Å; chains: 1; bounding box: 62×41×50 Å